Protein AF-0000000077315210 (afdb_homodimer)

Organism: Tagetes erecta (NCBI:txid13708)

Nearest PDB structures (foldseek):
  8a6m-assembly1_A  TM=7.005E-01  e=2.213E-02  Homo sapiens
  5vju-assembly1_A  TM=4.630E-01  e=4.280E-01  synthetic construct
  8d9o-assembly1_A  TM=3.458E-01  e=3.116E-01  synthetic construct
  3o43-assembly1_A  TM=4.178E-01  e=4.877E+00  synthetic construct
  7zw1-assembly1_A  TM=3.775E-01  e=8.726E+00  Homo sapiens

Secondary structure (DSSP, 8-state):
-HHHHHHHHHHHHHHHHHHHHHHHHHHHHHHHHHHHHHHHT--EEEE-TTS-EEEEE-GGG-HHHHHHHHHHHHHHHHHHHHHHHHHHHHHH-SS---HHHHHHHHHHHHHHHHHHHHHHHHHHHHHHHHHH-EEETTEEE---TTT-HHHHHHHHHHHHHHHHHHHHHHHHHHHHHHHHHHHHH-/-HHHHHHHHHHHHHHHHHHHHHHHHHHHHHHHHHHHHHHHT--EEEE-TTS-EEEEE-GGG-HHHHHHHHHHHHHHHHHHHHHHHHHHHHHH-SS---HHHHHHHHHHHHHHHHHHHHHHHHHHHHHHHHHH-EEETTEEE---TTT-HHHHHHHHHHHHHHHHHHHHHHHHHHHHHHHHHHHHH-

Sequence (372 aa):
MESLSRCLTHTWLNRLFDVAHVGLRVLANGFATISVITILTSTEEIFMMNHVPIAKAHYSYSSALRYKLVVDAVVCVFSLLSSILVYKKMKCSHTEPKISFHFCLLIFDMVMMILMISGCAAATGVGFVALKGIEAPGISWLPICHMAEKFCMMGTFSIAFSYAAFACFTLLTLISAWKLKLLATHMESLSRCLTHTWLNRLFDVAHVGLRVLANGFATISVITILTSTEEIFMMNHVPIAKAHYSYSSALRYKLVVDAVVCVFSLLSSILVYKKMKCSHTEPKISFHFCLLIFDMVMMILMISGCAAATGVGFVALKGIEAPGISWLPICHMAEKFCMMGTFSIAFSYAAFACFTLLTLISAWKLKLLATH

Structure (mmCIF, N/CA/C/O backbone):
data_AF-0000000077315210-model_v1
#
loop_
_entity.id
_entity.type
_entity.pdbx_description
1 polymer 'CASP-like protein'
#
loop_
_atom_site.group_PDB
_atom_site.id
_atom_site.type_symbol
_atom_site.label_atom_id
_atom_site.label_alt_id
_atom_site.label_comp_id
_atom_site.label_asym_id
_atom_site.label_entity_id
_atom_site.label_seq_id
_atom_site.pdbx_PDB_ins_code
_atom_site.Cartn_x
_atom_site.Cartn_y
_atom_site.Cartn_z
_atom_site.occupancy
_atom_site.B_iso_or_equiv
_atom_site.auth_seq_id
_atom_site.auth_comp_id
_atom_site.auth_asym_id
_atom_site.auth_atom_id
_atom_site.pdbx_PDB_model_num
ATOM 1 N N . MET A 1 1 ? -9.289 45.562 0.574 1 53.56 1 MET A N 1
ATOM 2 C CA . MET A 1 1 ? -9.625 44.656 -0.502 1 53.56 1 MET A CA 1
ATOM 3 C C . MET A 1 1 ? -8.859 43.344 -0.349 1 53.56 1 MET A C 1
ATOM 5 O O . MET A 1 1 ? -9.414 42.25 -0.58 1 53.56 1 MET A O 1
ATOM 9 N N . GLU A 1 2 ? -7.664 43.281 0.1 1 59.84 2 GLU A N 1
ATOM 10 C CA . GLU A 1 2 ? -6.871 42.094 0.283 1 59.84 2 GLU A CA 1
ATOM 11 C C . GLU A 1 2 ? -7.383 41.25 1.464 1 59.84 2 GLU A C 1
ATOM 13 O O . GLU A 1 2 ? -7.422 40.031 1.401 1 59.84 2 GLU A O 1
ATOM 18 N N . SER A 1 3 ? -7.859 41.844 2.469 1 59.88 3 SER A N 1
ATOM 19 C CA . SER A 1 3 ? -8.383 41.125 3.629 1 59.88 3 SER A CA 1
ATOM 20 C C . SER A 1 3 ? -9.68 40.406 3.297 1 59.88 3 SER A C 1
ATOM 22 O O . SER A 1 3 ? -9.898 39.281 3.73 1 59.88 3 SER A O 1
ATOM 24 N N . LEU A 1 4 ? -10.539 41 2.598 1 58.09 4 LEU A N 1
ATOM 25 C CA . LEU A 1 4 ? -11.805 40.375 2.201 1 58.09 4 LEU A CA 1
ATOM 26 C C . LEU A 1 4 ? -11.562 39.219 1.265 1 58.09 4 LEU A C 1
ATOM 28 O O . LEU A 1 4 ? -12.242 38.188 1.37 1 58.09 4 LEU A O 1
ATOM 32 N N . SER A 1 5 ? -10.547 39.312 0.402 1 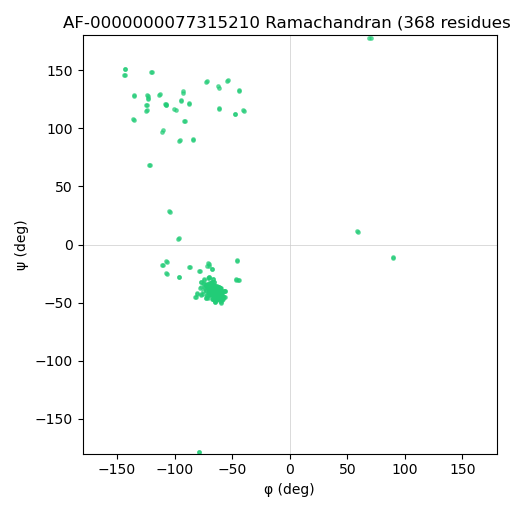53 5 SER A N 1
ATOM 33 C CA . SER A 1 5 ? -10.211 38.25 -0.527 1 53 5 SER A CA 1
ATOM 34 C C . SER A 1 5 ? -9.633 37.031 0.205 1 53 5 SER A C 1
ATOM 36 O O . SER A 1 5 ? -9.938 35.906 -0.134 1 53 5 SER A O 1
ATOM 38 N N . ARG A 1 6 ? -8.844 37.375 1.189 1 59.81 6 ARG A N 1
ATOM 39 C CA . ARG A 1 6 ? -8.266 36.312 2.008 1 59.81 6 ARG A CA 1
ATOM 40 C C . ARG A 1 6 ? -9.344 35.594 2.83 1 59.81 6 ARG A C 1
ATOM 42 O O . ARG A 1 6 ? -9.336 34.375 2.959 1 59.81 6 ARG A O 1
ATOM 49 N N . CYS A 1 7 ? -10.242 36.281 3.297 1 57.78 7 CYS A N 1
ATOM 50 C CA . CYS A 1 7 ? -11.359 35.719 4.043 1 57.78 7 CYS A CA 1
ATOM 51 C C . CYS A 1 7 ? -12.258 34.875 3.129 1 57.78 7 CYS A C 1
ATOM 53 O O . CYS A 1 7 ? -12.68 33.781 3.494 1 57.78 7 CYS A O 1
ATOM 55 N N . LEU A 1 8 ? -12.508 35.406 1.907 1 55.53 8 LEU A N 1
ATOM 56 C CA . LEU A 1 8 ? -13.352 34.688 0.95 1 55.53 8 LEU A CA 1
ATOM 57 C C . LEU A 1 8 ? -12.656 33.438 0.449 1 55.53 8 LEU A C 1
ATOM 59 O O . LEU A 1 8 ? -13.297 32.375 0.292 1 55.53 8 LEU A O 1
ATOM 63 N N . THR A 1 9 ? -11.391 33.531 0.198 1 60.03 9 THR A N 1
ATOM 64 C CA . THR A 1 9 ? -10.625 32.375 -0.278 1 60.03 9 THR A CA 1
ATOM 65 C C . THR A 1 9 ? -10.539 31.297 0.801 1 60.03 9 THR A C 1
ATOM 67 O O . THR A 1 9 ? -10.617 30.109 0.502 1 60.03 9 THR A O 1
ATOM 70 N N . HIS A 1 10 ? -10.578 31.875 1.952 1 66.94 10 HIS A N 1
ATOM 71 C CA . HIS A 1 10 ? -10.531 30.922 3.062 1 66.94 10 HIS A CA 1
ATOM 72 C C . HIS A 1 10 ? -11.859 30.203 3.227 1 66.94 10 HIS A C 1
ATOM 74 O O . HIS A 1 10 ? -11.891 29 3.453 1 66.94 10 HIS A O 1
ATOM 80 N N . THR A 1 11 ? -12.953 31.016 2.969 1 71.88 11 THR A N 1
ATOM 81 C CA . THR A 1 11 ? -14.273 30.406 3.131 1 71.88 11 THR A CA 1
ATOM 82 C C . THR A 1 11 ? -14.555 29.422 2.004 1 71.88 11 THR A C 1
ATOM 84 O O . THR A 1 11 ? -15.062 28.312 2.248 1 71.88 11 THR A O 1
ATOM 87 N N . TRP A 1 12 ? -14.242 29.891 0.73 1 73.88 12 TRP A N 1
ATOM 88 C CA . TRP A 1 12 ? -14.461 29.016 -0.422 1 73.88 12 TRP A CA 1
ATOM 89 C C . TRP A 1 12 ? -13.594 27.766 -0.331 1 73.88 12 TRP A C 1
ATOM 91 O O . TRP A 1 12 ? -14.055 26.672 -0.637 1 73.88 12 TRP A O 1
ATOM 101 N N . LEU A 1 13 ? -12.445 27.906 0.127 1 74.62 13 LEU A N 1
ATOM 102 C CA . LEU A 1 13 ? -11.516 26.797 0.254 1 74.62 13 LEU A CA 1
ATOM 103 C C . LEU A 1 13 ? -11.992 25.812 1.316 1 74.62 13 LEU A C 1
ATOM 105 O O . LEU A 1 13 ? -11.906 24.594 1.126 1 74.62 13 LEU A O 1
ATOM 109 N N . ASN A 1 14 ? -12.586 26.375 2.25 1 75.81 14 ASN A N 1
ATOM 110 C CA . ASN A 1 14 ? -13.094 25.5 3.311 1 75.81 14 ASN A CA 1
ATOM 111 C C . ASN A 1 14 ? -14.312 24.703 2.844 1 75.81 14 ASN A C 1
ATOM 113 O O . ASN A 1 14 ? -14.453 23.531 3.184 1 75.81 14 ASN A O 1
ATOM 117 N N . ARG A 1 15 ? -15.109 25.484 2.074 1 78.38 15 ARG A N 1
ATOM 118 C CA . ARG A 1 15 ? -16.281 24.797 1.538 1 78.38 15 ARG A CA 1
ATOM 119 C C . ARG A 1 15 ? -15.859 23.688 0.564 1 78.38 15 ARG A C 1
ATOM 121 O O . ARG A 1 15 ? -16.438 22.609 0.567 1 78.38 15 ARG A O 1
ATOM 128 N N . LEU A 1 16 ? -14.891 23.938 -0.208 1 80.69 16 LEU A N 1
ATOM 129 C CA . LEU A 1 16 ? -14.383 22.969 -1.168 1 80.69 16 LEU A CA 1
ATOM 130 C C . LEU A 1 16 ? -13.781 21.766 -0.454 1 80.69 16 LEU A C 1
ATOM 132 O O . LEU A 1 16 ? -13.977 20.625 -0.879 1 80.69 16 LEU A O 1
ATOM 136 N N . PHE A 1 17 ? -13.125 22.047 0.604 1 79.31 17 PHE A N 1
ATOM 137 C CA . PHE A 1 17 ? -12.523 20.969 1.384 1 79.31 17 PHE A CA 1
ATOM 138 C C . PHE A 1 17 ? -13.602 20.078 1.996 1 79.31 17 PHE A C 1
ATOM 140 O O . PHE A 1 17 ? -13.484 18.844 1.98 1 79.31 17 PHE A O 1
ATOM 147 N N . ASP A 1 18 ? -14.602 20.703 2.344 1 80.12 18 ASP A N 1
ATOM 148 C CA . ASP A 1 18 ? -15.68 19.953 2.969 1 80.12 18 ASP A CA 1
ATOM 149 C C . ASP A 1 18 ? -16.406 19.078 1.945 1 80.12 18 ASP A C 1
ATOM 151 O O . ASP A 1 18 ? -16.688 17.906 2.201 1 80.12 18 ASP A O 1
ATOM 155 N N . VAL A 1 19 ? -16.625 19.672 0.871 1 83.25 19 VAL A N 1
ATOM 156 C CA . VAL A 1 19 ? -17.328 18.953 -0.189 1 83.25 19 VAL A CA 1
ATOM 157 C C . VAL A 1 19 ? -16.438 17.828 -0.722 1 83.25 19 VAL A C 1
ATOM 159 O O . VAL A 1 19 ? -16.922 16.719 -0.992 1 83.25 19 VAL A O 1
ATOM 162 N N . ALA A 1 20 ? -15.234 18.109 -0.817 1 86.69 20 ALA A N 1
ATOM 163 C CA . ALA A 1 20 ? -14.289 17.109 -1.312 1 86.69 20 ALA A CA 1
ATOM 164 C C . ALA A 1 20 ? -14.164 15.945 -0.337 1 86.69 20 ALA A C 1
ATOM 166 O O . ALA A 1 20 ? -14.117 14.789 -0.752 1 86.69 20 ALA A O 1
ATOM 167 N N . HIS A 1 21 ? -14.172 16.281 0.887 1 86 21 HIS A N 1
ATOM 168 C CA . HIS A 1 21 ? -14.039 15.242 1.897 1 86 21 HIS A CA 1
ATOM 169 C C . HIS A 1 21 ? -15.242 14.305 1.877 1 86 21 HIS A C 1
ATOM 171 O O . HIS A 1 21 ? -15.086 13.078 1.896 1 86 21 HIS A O 1
ATOM 177 N N . VAL A 1 22 ? -16.406 14.852 1.738 1 86.25 22 VAL A N 1
ATOM 178 C CA . VAL A 1 22 ? -17.609 14.047 1.752 1 86.25 22 VAL A CA 1
ATOM 179 C C . VAL A 1 22 ? -17.781 13.336 0.411 1 86.25 22 VAL A C 1
ATOM 181 O O . VAL A 1 22 ? -18.078 12.141 0.368 1 86.25 22 VAL A O 1
ATOM 184 N N . GLY A 1 23 ? -17.547 14.023 -0.579 1 91.69 23 GLY A N 1
ATOM 185 C CA . GLY A 1 23 ? -17.703 13.453 -1.907 1 91.69 23 GLY A CA 1
ATOM 186 C C . GLY A 1 23 ? -16.75 12.297 -2.176 1 91.69 23 GLY A C 1
ATOM 187 O O . GLY A 1 23 ? -17.172 11.266 -2.709 1 91.69 23 GLY A O 1
ATOM 188 N N . LEU A 1 24 ? -15.547 12.453 -1.813 1 94.56 24 LEU A N 1
ATOM 189 C CA . LEU A 1 24 ? -14.547 11.406 -2.039 1 94.56 24 LEU A CA 1
ATOM 190 C C . LEU A 1 24 ? -14.844 10.18 -1.192 1 94.56 24 LEU A C 1
ATOM 192 O O . LEU A 1 24 ? -14.602 9.047 -1.625 1 94.56 24 LEU A O 1
ATOM 196 N N . ARG A 1 25 ? -15.383 10.375 -0.093 1 94 25 ARG A N 1
ATOM 197 C CA . ARG A 1 25 ? -15.711 9.25 0.773 1 94 25 ARG A CA 1
ATOM 198 C C . ARG A 1 25 ? -16.875 8.445 0.208 1 94 25 ARG A C 1
ATOM 200 O O . ARG A 1 25 ? -16.875 7.215 0.259 1 94 25 ARG A O 1
ATOM 207 N N . VAL A 1 26 ? -17.766 9.141 -0.342 1 93.75 26 VAL A N 1
ATOM 208 C CA . VAL A 1 26 ? -18.922 8.477 -0.949 1 93.75 26 VAL A CA 1
ATOM 209 C C . VAL A 1 26 ? -18.484 7.73 -2.209 1 93.75 26 VAL A C 1
ATOM 211 O O . VAL A 1 26 ? -18.906 6.598 -2.443 1 93.75 26 VAL A O 1
ATOM 214 N N . LEU A 1 27 ? -17.672 8.383 -2.885 1 96.19 27 LEU A N 1
ATOM 215 C CA . LEU A 1 27 ? -17.141 7.742 -4.082 1 96.19 27 LEU A CA 1
ATOM 216 C C . LEU A 1 27 ? -16.328 6.5 -3.725 1 96.19 27 LEU A C 1
ATOM 218 O O . LEU A 1 27 ? -16.469 5.457 -4.371 1 96.19 27 LEU A O 1
ATOM 222 N N . ALA A 1 28 ? -15.477 6.668 -2.752 1 96.69 28 ALA A N 1
ATOM 223 C CA . ALA A 1 28 ? -14.68 5.531 -2.301 1 96.69 28 ALA A CA 1
ATOM 224 C C . ALA A 1 28 ? -15.57 4.371 -1.868 1 96.69 28 ALA A C 1
ATOM 226 O O . ALA A 1 28 ? -15.289 3.211 -2.174 1 96.69 28 ALA A O 1
ATOM 227 N N . ASN A 1 29 ? -16.609 4.691 -1.22 1 95.69 29 ASN A N 1
ATOM 228 C CA . ASN A 1 29 ? -17.547 3.66 -0.798 1 95.69 29 ASN A CA 1
ATOM 229 C C . ASN A 1 29 ? -18.188 2.963 -1.994 1 95.69 29 ASN A C 1
ATOM 231 O O . ASN A 1 29 ? -18.328 1.738 -2.006 1 95.69 29 ASN A O 1
ATOM 235 N N . GLY A 1 30 ? -18.594 3.709 -2.902 1 96.88 30 GLY A N 1
ATOM 236 C CA . GLY A 1 30 ? -19.156 3.127 -4.105 1 96.88 30 GLY A CA 1
ATOM 237 C C . GLY A 1 30 ? -18.203 2.189 -4.824 1 96.88 30 GLY A C 1
ATOM 238 O O . GLY A 1 30 ? -18.578 1.074 -5.191 1 96.88 30 GLY A O 1
ATOM 239 N N . PHE A 1 31 ? -17.016 2.631 -4.992 1 97.88 31 PHE A N 1
ATOM 240 C CA . PHE A 1 31 ? -16.016 1.815 -5.664 1 97.88 31 PHE A CA 1
ATOM 241 C C . PHE A 1 31 ? -15.758 0.526 -4.891 1 97.88 31 PHE A C 1
ATOM 243 O O . PHE A 1 31 ? -15.672 -0.551 -5.484 1 97.88 31 PHE A O 1
ATOM 250 N N . ALA A 1 32 ? -15.633 0.658 -3.604 1 97.12 32 ALA A N 1
ATOM 251 C CA . ALA A 1 32 ? -15.359 -0.513 -2.773 1 97.12 32 ALA A CA 1
ATOM 252 C C . ALA A 1 32 ? -16.516 -1.5 -2.82 1 97.12 32 ALA A C 1
ATOM 254 O O . ALA A 1 32 ? -16.312 -2.713 -2.885 1 97.12 32 ALA A O 1
ATOM 255 N N . THR A 1 33 ? -17.703 -1.008 -2.814 1 96.88 33 THR A N 1
ATOM 256 C CA . THR A 1 33 ? -18.891 -1.859 -2.857 1 96.88 33 THR A CA 1
ATOM 257 C C . THR A 1 33 ? -18.969 -2.605 -4.188 1 96.88 33 THR A C 1
ATOM 259 O O . THR A 1 33 ? -19.219 -3.814 -4.211 1 96.88 33 THR A O 1
ATOM 262 N N . ILE A 1 34 ? -18.75 -1.896 -5.227 1 97.44 34 ILE A N 1
ATOM 263 C CA . ILE A 1 34 ? -18.766 -2.527 -6.543 1 97.44 34 ILE A CA 1
ATOM 264 C C . ILE A 1 34 ? -17.672 -3.598 -6.617 1 97.44 34 ILE A C 1
ATOM 266 O O . ILE A 1 34 ? -17.891 -4.672 -7.18 1 97.44 34 ILE A O 1
ATOM 270 N N . SER A 1 35 ? -16.516 -3.275 -6.066 1 97.31 35 SER A N 1
ATOM 271 C CA . SER A 1 35 ? -15.406 -4.227 -6.055 1 97.31 35 SER A CA 1
ATOM 272 C C . SER A 1 35 ? -15.789 -5.508 -5.32 1 97.31 35 SER A C 1
ATOM 274 O O . SER A 1 35 ? -15.508 -6.609 -5.801 1 97.31 35 SER A O 1
ATOM 276 N N . VAL A 1 36 ? -16.453 -5.379 -4.223 1 96.06 36 VAL A N 1
ATOM 277 C CA . VAL A 1 36 ? -16.859 -6.535 -3.434 1 96.06 36 VAL A CA 1
ATOM 278 C C . VAL A 1 36 ? -17.906 -7.344 -4.199 1 96.06 36 VAL A C 1
ATOM 280 O O . VAL A 1 36 ? -17.812 -8.57 -4.293 1 96.06 36 VAL A O 1
ATOM 283 N N . ILE A 1 37 ? -18.844 -6.711 -4.781 1 95.5 37 ILE A N 1
ATOM 284 C CA . ILE A 1 37 ? -19.938 -7.379 -5.496 1 95.5 37 ILE A CA 1
ATOM 285 C C . ILE A 1 37 ? -19.375 -8.133 -6.699 1 95.5 37 ILE A C 1
ATOM 287 O O . ILE A 1 37 ? -19.766 -9.266 -6.973 1 95.5 37 ILE A O 1
ATOM 291 N N . THR A 1 38 ? -18.422 -7.555 -7.371 1 94.19 38 THR A N 1
ATOM 292 C CA . THR A 1 38 ? -17.875 -8.148 -8.578 1 94.19 38 THR A CA 1
ATOM 293 C C . THR A 1 38 ? -17.141 -9.453 -8.25 1 94.19 38 THR A C 1
ATOM 295 O O . THR A 1 38 ? -17.281 -10.445 -8.977 1 94.19 38 THR A O 1
ATOM 298 N N . ILE A 1 39 ? -16.453 -9.547 -7.184 1 91.62 39 ILE A N 1
ATOM 299 C CA . ILE A 1 39 ? -15.703 -10.75 -6.828 1 91.62 39 ILE A CA 1
ATOM 300 C C . ILE A 1 39 ? -16.672 -11.805 -6.277 1 91.62 39 ILE A C 1
ATOM 302 O O . ILE A 1 39 ? -16.516 -13 -6.551 1 91.62 39 ILE A O 1
ATOM 306 N N . LEU A 1 40 ? -17.641 -11.328 -5.539 1 90.56 40 LEU A N 1
ATOM 307 C CA . LEU A 1 40 ? -18.562 -12.258 -4.898 1 90.56 40 LEU A CA 1
ATOM 308 C C . LEU A 1 40 ? -19.469 -12.93 -5.93 1 90.56 40 LEU A C 1
ATOM 310 O O . LEU A 1 40 ? -19.906 -14.062 -5.73 1 90.56 40 LEU A O 1
ATOM 314 N N . THR A 1 41 ? -19.703 -12.273 -6.961 1 89.81 41 THR A N 1
ATOM 315 C CA . THR A 1 41 ? -20.594 -12.812 -7.984 1 89.81 41 THR A CA 1
ATOM 316 C C . THR A 1 41 ? -19.797 -13.484 -9.102 1 89.81 41 THR A C 1
ATOM 318 O O . THR A 1 41 ? -20.375 -13.984 -10.07 1 89.81 41 THR A O 1
ATOM 321 N N . SER A 1 42 ? -18.516 -13.57 -8.953 1 87.25 42 SER A N 1
ATOM 322 C CA . SER A 1 42 ? -17.688 -14.117 -10.023 1 87.25 42 SER A CA 1
ATOM 323 C C . SER A 1 42 ? -17.406 -15.602 -9.805 1 87.25 42 SER A C 1
ATOM 325 O O . SER A 1 42 ? -16.766 -15.977 -8.828 1 87.25 42 SER A O 1
ATOM 327 N N . THR A 1 43 ? -18.172 -16.453 -10.273 1 85.31 43 THR A N 1
ATOM 328 C CA . THR A 1 43 ? -17.906 -17.875 -10.297 1 85.31 43 THR A CA 1
ATOM 329 C C . THR A 1 43 ? -18 -18.422 -11.719 1 85.31 43 THR A C 1
ATOM 331 O O . THR A 1 43 ? -18.844 -17.984 -12.5 1 85.31 43 THR A O 1
ATOM 334 N N . GLU A 1 44 ? -16.922 -19.109 -12 1 86 44 GLU A N 1
ATOM 335 C CA . GLU A 1 44 ? -16.922 -19.688 -13.336 1 86 44 GLU A CA 1
ATOM 336 C C . GLU A 1 44 ? -16.453 -21.141 -13.312 1 86 44 GLU A C 1
ATOM 338 O O . GLU A 1 44 ? -15.406 -21.438 -12.742 1 86 44 GLU A O 1
ATOM 343 N N . GLU A 1 45 ? -17.281 -22 -13.938 1 81.31 45 GLU A N 1
ATOM 344 C CA . GLU A 1 45 ? -16.891 -23.391 -14.133 1 81.31 45 GLU A CA 1
ATOM 345 C C . GLU A 1 45 ? -16.203 -23.594 -15.484 1 81.31 45 GLU A C 1
ATOM 347 O O . GLU A 1 45 ? -16.641 -23.016 -16.484 1 81.31 45 GLU A O 1
ATOM 352 N N . ILE A 1 46 ? -15.086 -24.234 -15.477 1 77.5 46 ILE A N 1
ATOM 353 C CA . ILE A 1 46 ? -14.312 -24.469 -16.688 1 77.5 46 ILE A CA 1
ATOM 354 C C . ILE A 1 46 ? -14.672 -25.844 -17.281 1 77.5 46 ILE A C 1
ATOM 356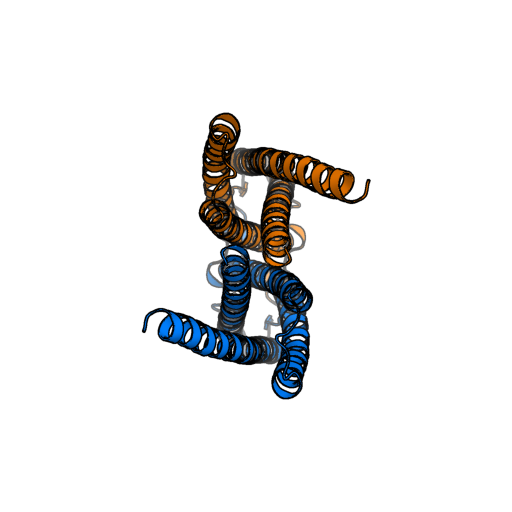 O O . ILE A 1 46 ? -14.617 -26.859 -16.578 1 77.5 46 ILE A O 1
ATOM 360 N N . PHE A 1 47 ? -15.102 -25.797 -18.531 1 73.69 47 PHE A N 1
ATOM 361 C CA . PHE A 1 47 ? -15.555 -27.016 -19.188 1 73.69 47 PHE A CA 1
ATOM 362 C C . PHE A 1 47 ? -14.539 -27.469 -20.234 1 73.69 47 PHE A C 1
ATOM 364 O O . PHE A 1 47 ? -13.898 -26.656 -20.891 1 73.69 47 PHE A O 1
ATOM 371 N N . MET A 1 48 ? -14.047 -28.609 -20.062 1 64.75 48 MET A N 1
ATOM 372 C CA . MET A 1 48 ? -13.281 -29.156 -21.188 1 64.75 48 MET A CA 1
ATOM 373 C C . MET A 1 48 ? -14.203 -29.703 -22.266 1 64.75 48 MET A C 1
ATOM 375 O O . MET A 1 48 ? -15.43 -29.594 -22.156 1 64.75 48 MET A O 1
ATOM 379 N N . MET A 1 49 ? -13.586 -30.281 -23.359 1 61.44 49 MET A N 1
ATOM 380 C CA . MET A 1 49 ? -14.195 -30.719 -24.609 1 61.44 49 MET A CA 1
ATOM 381 C C . MET A 1 49 ? -15.484 -31.484 -24.359 1 61.44 49 MET A C 1
ATOM 383 O O . MET A 1 49 ? -16.453 -31.344 -25.109 1 61.44 49 MET A O 1
ATOM 387 N N . ASN A 1 50 ? -15.586 -32.156 -23.281 1 57.56 50 ASN A N 1
ATOM 388 C CA . ASN A 1 50 ? -16.797 -32.969 -23.188 1 57.56 50 ASN A CA 1
ATOM 389 C C . ASN A 1 50 ? -17.812 -32.375 -22.25 1 57.56 50 ASN A C 1
ATOM 391 O O . ASN A 1 50 ? -18.656 -33.062 -21.688 1 57.56 50 ASN A O 1
ATOM 395 N N . HIS A 1 51 ? -17.859 -31.109 -22.078 1 63.72 51 HIS A N 1
ATOM 396 C CA . HIS A 1 51 ? -18.859 -30.375 -21.297 1 63.72 51 HIS A CA 1
ATOM 397 C C . HIS A 1 51 ? -18.875 -30.844 -19.844 1 63.72 51 HIS A C 1
ATOM 399 O O . HIS A 1 51 ? -19.922 -30.812 -19.203 1 63.72 51 HIS A O 1
ATOM 405 N N . VAL A 1 52 ? -17.922 -31.625 -19.375 1 66.38 52 VAL A N 1
ATOM 406 C CA . VAL A 1 52 ? -17.781 -31.984 -17.969 1 66.38 52 VAL A CA 1
ATOM 407 C C . VAL A 1 52 ? -16.938 -30.922 -17.25 1 66.38 52 VAL A C 1
ATOM 409 O O . VAL A 1 52 ? -15.875 -30.531 -17.734 1 66.38 52 VAL A O 1
ATOM 412 N N . PRO A 1 53 ? -17.609 -30.391 -16.266 1 68.56 53 PRO A N 1
ATOM 413 C CA . PRO A 1 53 ? -16.844 -29.391 -15.516 1 68.56 53 PRO A CA 1
ATOM 414 C C . PRO A 1 53 ? -15.602 -29.969 -14.852 1 68.56 53 PRO A C 1
ATOM 416 O O . PRO A 1 53 ? -15.703 -30.953 -14.102 1 68.56 53 PRO A O 1
ATOM 419 N N . ILE A 1 54 ? -14.422 -29.484 -15.242 1 68.56 54 ILE A N 1
ATOM 420 C CA . ILE A 1 54 ? -13.18 -30.078 -14.766 1 68.56 54 ILE A CA 1
ATOM 421 C C . ILE A 1 54 ? -12.516 -29.125 -13.758 1 68.56 54 ILE A C 1
ATOM 423 O O . ILE A 1 54 ? -11.766 -29.578 -12.883 1 68.56 54 ILE A O 1
ATOM 427 N N . ALA A 1 55 ? -12.93 -27.875 -13.992 1 76.81 55 ALA A N 1
ATOM 428 C CA . ALA A 1 55 ? -12.258 -26.922 -13.102 1 76.81 55 ALA A CA 1
ATOM 429 C C . ALA A 1 55 ? -13.203 -25.797 -12.68 1 76.81 55 ALA A C 1
ATOM 431 O O . ALA A 1 55 ? -14.234 -25.578 -13.32 1 76.81 55 ALA A O 1
ATOM 432 N N . LYS A 1 56 ? -13.055 -25.328 -11.523 1 80.19 56 LYS A N 1
ATOM 433 C CA . LYS A 1 56 ? -13.867 -24.25 -10.992 1 80.19 56 LYS A CA 1
ATOM 434 C C . LYS A 1 56 ? -12.992 -23.078 -10.539 1 80.19 56 LYS A C 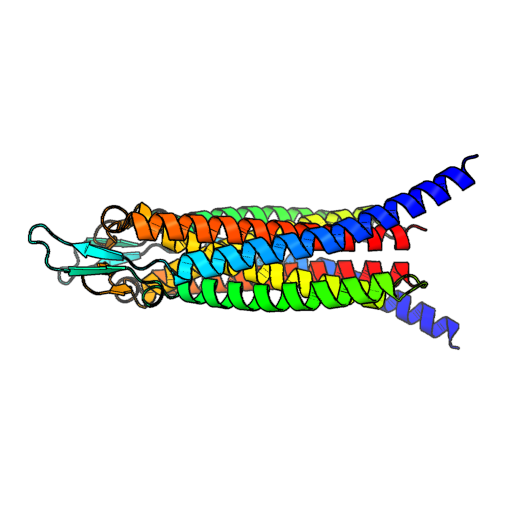1
ATOM 436 O O . LYS A 1 56 ? -12.016 -23.281 -9.812 1 80.19 56 LYS A O 1
ATOM 441 N N . ALA A 1 57 ? -13.375 -22 -11.125 1 82.25 57 ALA A N 1
ATOM 442 C CA . ALA A 1 57 ? -12.688 -20.781 -10.711 1 82.25 57 ALA A CA 1
ATOM 443 C C . ALA A 1 57 ? -13.516 -20 -9.68 1 82.25 57 ALA A C 1
ATOM 445 O O . ALA A 1 57 ? -14.641 -19.594 -9.969 1 82.25 57 ALA A O 1
ATOM 446 N N . HIS A 1 58 ? -12.93 -19.922 -8.531 1 87.12 58 HIS A N 1
ATOM 447 C CA . HIS A 1 58 ? -13.555 -19.25 -7.395 1 87.12 58 HIS A CA 1
ATOM 448 C C . HIS A 1 58 ? -12.523 -18.5 -6.555 1 87.12 58 HIS A C 1
ATOM 450 O O . HIS A 1 58 ? -11.367 -18.922 -6.469 1 87.12 58 HIS A O 1
ATOM 456 N N . TYR A 1 59 ? -12.992 -17.422 -5.922 1 86.88 59 TYR A N 1
ATOM 457 C CA . TYR A 1 59 ? -12.07 -16.594 -5.168 1 86.88 59 TYR A CA 1
ATOM 458 C C . TYR A 1 59 ? -11.531 -17.328 -3.949 1 86.88 59 TYR A C 1
ATOM 460 O O . TYR A 1 59 ? -10.461 -17 -3.441 1 86.88 59 TYR A O 1
ATOM 468 N N . SER A 1 60 ? -12.172 -18.344 -3.463 1 86.06 60 SER A N 1
ATOM 469 C CA . SER A 1 60 ? -11.781 -19.062 -2.248 1 86.06 60 SER A CA 1
ATOM 470 C C . SER A 1 60 ? -10.508 -19.859 -2.467 1 86.06 60 SER A C 1
ATOM 472 O O . SER A 1 60 ? -9.844 -20.25 -1.505 1 86.06 60 SER A O 1
ATOM 474 N N . TYR A 1 61 ? -10.133 -20.078 -3.668 1 84.56 61 TYR A N 1
ATOM 475 C CA . TYR A 1 61 ? -8.969 -20.906 -3.955 1 84.56 61 TYR A CA 1
ATOM 476 C C . TYR A 1 61 ? -7.691 -20.078 -3.941 1 84.56 61 TYR A C 1
ATOM 478 O O . TYR A 1 61 ? -6.59 -20.609 -3.836 1 84.56 61 TYR A O 1
ATOM 486 N N . SER A 1 62 ? -7.875 -18.828 -4.07 1 87.06 62 SER A N 1
ATOM 487 C CA . SER A 1 62 ? -6.715 -17.938 -4.039 1 87.06 62 SER A CA 1
ATOM 488 C C . SER A 1 62 ? -6.664 -17.156 -2.736 1 87.06 62 SER A C 1
ATOM 490 O O . SER A 1 62 ? -7.582 -16.375 -2.432 1 87.06 62 SER A O 1
ATOM 492 N N . SER A 1 63 ? -5.625 -17.281 -1.97 1 89.62 63 SER A N 1
ATOM 493 C CA . SER A 1 63 ? -5.449 -16.562 -0.715 1 89.62 63 SER A CA 1
ATOM 494 C C . SER A 1 63 ? -5.367 -15.055 -0.953 1 89.62 63 SER A C 1
ATOM 496 O O . SER A 1 63 ? -5.848 -14.266 -0.136 1 89.62 63 SER A O 1
ATOM 498 N N . ALA A 1 64 ? -4.746 -14.641 -2.041 1 93.62 64 ALA A N 1
ATOM 499 C CA . ALA A 1 64 ? -4.617 -13.219 -2.355 1 93.62 64 ALA A CA 1
ATOM 500 C C . ALA A 1 64 ? -5.984 -12.594 -2.609 1 93.62 64 ALA A C 1
ATOM 502 O O . ALA A 1 64 ? -6.266 -11.492 -2.135 1 93.62 64 ALA A O 1
ATOM 503 N N . LEU A 1 65 ? -6.867 -13.312 -3.293 1 93.56 65 LEU A N 1
ATOM 504 C CA . LEU A 1 65 ? -8.195 -12.789 -3.588 1 93.56 65 LEU A CA 1
ATOM 505 C C . LEU A 1 65 ? -9.062 -12.773 -2.334 1 93.56 65 LEU A C 1
ATOM 507 O O . LEU A 1 65 ? -9.867 -11.852 -2.141 1 93.56 65 LEU A O 1
ATOM 511 N N . ARG A 1 66 ? -8.875 -13.719 -1.502 1 94.5 66 ARG A N 1
ATOM 512 C CA . ARG A 1 66 ? -9.586 -13.719 -0.228 1 94.5 66 ARG A CA 1
ATOM 513 C C . ARG A 1 66 ? -9.18 -12.523 0.628 1 94.5 66 ARG A C 1
ATOM 515 O O . ARG A 1 66 ? -10.023 -11.867 1.236 1 94.5 66 ARG A O 1
ATOM 522 N N . TYR A 1 67 ? -7.926 -12.359 0.64 1 96.06 67 TYR A N 1
ATOM 523 C CA . TYR A 1 67 ? -7.418 -11.211 1.385 1 96.06 67 TYR A CA 1
ATOM 524 C C . TYR A 1 67 ? -7.977 -9.906 0.831 1 96.06 67 TYR A C 1
ATOM 526 O O . TYR A 1 67 ? -8.469 -9.07 1.586 1 96.06 67 TYR A O 1
ATOM 534 N N . LYS A 1 68 ? -7.879 -9.742 -0.421 1 97.06 68 LYS A N 1
ATOM 535 C CA . LYS A 1 68 ? -8.406 -8.531 -1.049 1 97.06 68 LYS A CA 1
ATOM 536 C C . LYS A 1 68 ? -9.891 -8.344 -0.727 1 97.06 68 LYS A C 1
ATOM 538 O O . LYS A 1 68 ? -10.336 -7.227 -0.454 1 97.06 68 LYS A O 1
ATOM 543 N N . LEU A 1 69 ? -10.633 -9.414 -0.737 1 96.38 69 LEU A N 1
ATOM 544 C CA . LEU A 1 69 ? -12.062 -9.344 -0.461 1 96.38 69 LEU A CA 1
ATOM 545 C C . LEU A 1 69 ? -12.32 -8.883 0.971 1 96.38 69 LEU A C 1
ATOM 547 O O . LEU A 1 69 ? -13.188 -8.039 1.212 1 96.38 69 LEU A O 1
ATOM 551 N N . VAL A 1 70 ? -11.602 -9.414 1.909 1 96.44 70 VAL A N 1
ATOM 552 C CA . VAL A 1 70 ? -11.734 -9.016 3.307 1 96.44 70 VAL A CA 1
ATOM 553 C C . VAL A 1 70 ? -11.398 -7.539 3.463 1 96.44 70 VAL A C 1
ATOM 555 O O . VAL A 1 70 ? -12.125 -6.797 4.133 1 96.44 70 VAL A O 1
ATOM 558 N N . VAL A 1 71 ? -10.344 -7.152 2.805 1 96.88 71 VAL A N 1
ATOM 559 C CA . VAL A 1 71 ? -9.922 -5.754 2.879 1 96.88 71 VAL A CA 1
ATOM 560 C C . VAL A 1 71 ? -11.008 -4.855 2.289 1 96.88 71 VAL A C 1
ATOM 562 O O . VAL A 1 71 ? -11.383 -3.848 2.893 1 96.88 71 VAL A O 1
ATOM 565 N N . ASP A 1 72 ? -11.5 -5.242 1.147 1 97.56 72 ASP A N 1
ATOM 566 C CA . ASP A 1 72 ? -12.547 -4.453 0.506 1 97.56 72 ASP A CA 1
ATOM 567 C C . ASP A 1 72 ? -13.781 -4.332 1.406 1 97.56 72 ASP A C 1
ATOM 569 O O . ASP A 1 72 ? -14.383 -3.264 1.503 1 97.56 72 ASP A O 1
ATOM 573 N N . ALA A 1 73 ? -14.078 -5.387 2.02 1 96.56 73 ALA A N 1
ATOM 574 C CA . ALA A 1 73 ? -15.242 -5.375 2.9 1 96.56 73 ALA A CA 1
ATOM 575 C C . ALA A 1 73 ? -15.023 -4.449 4.094 1 96.56 73 ALA A C 1
ATOM 577 O O . ALA A 1 73 ? -15.922 -3.693 4.477 1 96.56 73 ALA A O 1
ATOM 578 N N . VAL A 1 74 ? -13.891 -4.484 4.672 1 96.69 74 VAL A N 1
ATOM 579 C CA . VAL A 1 74 ? -13.547 -3.629 5.801 1 96.69 74 VAL A CA 1
ATOM 580 C C . VAL A 1 74 ? -13.617 -2.164 5.379 1 96.69 74 VAL A C 1
ATOM 582 O O . VAL A 1 74 ? -14.195 -1.335 6.086 1 96.69 74 VAL A O 1
ATOM 585 N N . VAL A 1 75 ? -13.062 -1.911 4.242 1 96.19 75 VAL A N 1
ATOM 586 C CA . VAL A 1 75 ? -13.023 -0.542 3.738 1 96.19 75 VAL A CA 1
ATOM 587 C C . VAL A 1 75 ? -14.445 -0.069 3.436 1 96.19 75 VAL A C 1
ATOM 589 O O . VAL A 1 75 ? -14.781 1.095 3.666 1 96.19 75 VAL A O 1
ATOM 592 N N . CYS A 1 76 ? -15.242 -0.962 2.961 1 95.12 76 CYS A N 1
ATOM 593 C CA . CYS A 1 76 ? -16.641 -0.626 2.688 1 95.12 76 CYS A CA 1
ATOM 594 C C . CYS A 1 76 ? -17.359 -0.191 3.963 1 95.12 76 CYS A C 1
ATOM 596 O O . CYS A 1 76 ? -18 0.86 3.99 1 95.12 76 CYS A O 1
ATOM 598 N N . VAL A 1 77 ? -17.188 -0.923 4.969 1 94.62 77 VAL A N 1
ATOM 599 C CA . VAL A 1 77 ? -17.859 -0.625 6.234 1 94.62 77 VAL A CA 1
ATOM 600 C C . VAL A 1 77 ? -17.297 0.673 6.812 1 94.62 77 VAL A C 1
ATOM 602 O O . VAL A 1 77 ? -18.062 1.549 7.234 1 94.62 77 VAL A O 1
ATOM 605 N N . PHE A 1 78 ? -16.078 0.836 6.73 1 95.44 78 PHE A N 1
ATOM 606 C CA . PHE A 1 78 ? -15.438 2.029 7.266 1 95.44 78 PHE A CA 1
ATOM 607 C C . PHE A 1 78 ? -15.883 3.273 6.512 1 95.44 78 PHE A C 1
ATOM 609 O O . PHE A 1 78 ? -16.219 4.289 7.121 1 95.44 78 PHE A O 1
ATOM 616 N N . SER A 1 79 ? -15.805 3.156 5.25 1 93.81 79 SER A N 1
ATOM 617 C CA . SER A 1 79 ? -16.156 4.312 4.43 1 93.81 79 SER A CA 1
ATOM 618 C C . SER A 1 79 ? -17.609 4.715 4.629 1 93.81 79 SER A C 1
ATOM 620 O O . SER A 1 79 ? -17.938 5.906 4.637 1 93.81 79 SER A O 1
ATOM 622 N N . LEU A 1 80 ? -18.469 3.775 4.793 1 93.31 80 LEU A N 1
ATOM 623 C CA . LEU A 1 80 ? -19.875 4.066 5.039 1 93.31 80 LEU A CA 1
ATOM 624 C C . LEU A 1 80 ? -20.047 4.777 6.375 1 93.31 80 LEU A C 1
ATOM 626 O O . LEU A 1 80 ? -20.688 5.828 6.445 1 93.31 80 LEU A O 1
ATOM 630 N N . LEU A 1 81 ? -19.469 4.27 7.387 1 92.56 81 LEU A N 1
ATOM 631 C CA . LEU A 1 81 ? -19.578 4.84 8.719 1 92.56 81 LEU A CA 1
ATOM 632 C C . LEU A 1 81 ? -18.953 6.223 8.781 1 92.56 81 LEU A C 1
ATOM 634 O O . LEU A 1 81 ? -19.516 7.148 9.375 1 92.56 81 LEU A O 1
ATOM 638 N N . SER A 1 82 ? -17.828 6.332 8.219 1 91.62 82 SER A N 1
ATOM 639 C CA . SER A 1 82 ? -17.141 7.617 8.234 1 91.62 82 SER A CA 1
ATOM 640 C C . SER A 1 82 ? -17.906 8.664 7.441 1 91.62 82 SER A C 1
ATOM 642 O O . SER A 1 82 ? -17.906 9.844 7.801 1 91.62 82 SER A O 1
ATOM 644 N N . SER A 1 83 ? -18.5 8.242 6.344 1 90.12 83 SER A N 1
ATOM 645 C CA . SER A 1 83 ? -19.297 9.18 5.555 1 90.12 83 SER A CA 1
ATOM 646 C C . SER A 1 83 ? -20.469 9.719 6.359 1 90.12 83 SER A C 1
ATOM 648 O O . SER A 1 83 ? -20.766 10.914 6.305 1 90.12 83 SER A O 1
ATOM 650 N N . ILE A 1 84 ? -21.141 8.953 7.117 1 90.31 84 ILE A N 1
ATOM 651 C CA . ILE A 1 84 ? -22.297 9.359 7.926 1 90.31 84 ILE A CA 1
ATOM 652 C C . ILE A 1 84 ? -21.828 10.297 9.039 1 90.31 84 ILE A C 1
ATOM 654 O O . ILE A 1 84 ? -22.453 11.336 9.281 1 90.31 84 ILE A O 1
ATOM 658 N N . LEU A 1 85 ? -20.766 9.984 9.648 1 86.5 85 LEU A N 1
ATOM 659 C CA . LEU A 1 85 ? -20.25 10.781 10.758 1 86.5 85 LEU A CA 1
ATOM 660 C C . LEU A 1 85 ? -19.828 12.164 10.289 1 86.5 85 LEU A C 1
ATOM 662 O O . LEU A 1 85 ? -20.172 13.172 10.914 1 86.5 85 LEU A O 1
ATOM 666 N N . VAL A 1 86 ? -19.109 12.188 9.234 1 85.19 86 VAL A N 1
ATOM 667 C CA . VAL A 1 86 ? -18.609 13.461 8.719 1 85.19 86 VAL A CA 1
ATOM 668 C C . VAL A 1 86 ? -19.781 14.305 8.227 1 85.19 86 VAL A C 1
ATOM 670 O O . VAL A 1 86 ? -19.812 15.523 8.43 1 85.19 86 VAL A O 1
ATOM 673 N N . TYR A 1 87 ? -20.75 13.656 7.637 1 85.19 87 TYR A N 1
ATOM 674 C CA . TYR A 1 87 ? -21.938 14.359 7.16 1 85.19 87 TYR A CA 1
ATOM 675 C C . TYR A 1 87 ? -22.703 14.977 8.32 1 85.19 87 TYR A C 1
ATOM 677 O O . TYR A 1 87 ? -23.109 16.141 8.258 1 85.19 87 TYR A O 1
ATOM 685 N N . LYS A 1 88 ? -22.938 14.328 9.391 1 85 88 LYS A N 1
ATOM 686 C CA . LYS A 1 88 ? -23.656 14.82 10.555 1 85 88 LYS A CA 1
ATOM 687 C C . LYS A 1 88 ? -22.922 15.969 11.227 1 85 88 LYS A C 1
ATOM 689 O O . LYS A 1 88 ? -23.531 16.938 11.672 1 85 88 LYS A O 1
ATOM 694 N N . LYS A 1 89 ? -21.641 15.773 11.266 1 81.88 89 LYS A N 1
ATOM 695 C CA . LYS A 1 89 ? -20.828 16.812 11.891 1 81.88 89 LYS A CA 1
ATOM 696 C C . LYS A 1 89 ? -20.859 18.109 11.078 1 81.88 89 LYS A C 1
ATOM 698 O O . LYS A 1 89 ? -20.875 19.203 11.633 1 81.88 89 LYS A O 1
ATOM 703 N N . MET A 1 90 ? -20.859 17.969 9.844 1 76.88 90 MET A N 1
ATOM 704 C CA . MET A 1 90 ? -20.922 19.141 8.969 1 76.88 90 MET A CA 1
ATOM 705 C C . MET A 1 90 ? -22.266 19.844 9.086 1 76.88 90 MET A C 1
ATOM 707 O O . MET A 1 90 ? -22.328 21.078 9.016 1 76.88 90 MET A O 1
ATOM 711 N N . LYS A 1 91 ? -23.312 19.172 9.227 1 78.88 91 LYS A N 1
ATOM 712 C CA . LYS A 1 91 ? -24.641 19.75 9.328 1 78.88 91 LYS A CA 1
ATOM 713 C C . LYS A 1 91 ? -24.875 20.375 10.695 1 78.88 91 LYS A C 1
ATOM 715 O O . LYS A 1 91 ? -25.547 21.406 10.812 1 78.88 91 LYS A O 1
ATOM 720 N N . CYS A 1 92 ? -24.391 19.672 11.656 1 71.56 92 CYS A N 1
ATOM 721 C CA . CYS A 1 92 ? -24.688 20.141 13.008 1 71.56 92 CYS A CA 1
ATOM 722 C C . CYS A 1 92 ? -23.766 21.266 13.414 1 71.56 92 CYS A C 1
ATOM 724 O O . CYS A 1 92 ? -24.109 22.094 14.266 1 71.56 92 CYS A O 1
ATOM 726 N N . SER A 1 93 ? -22.469 21.094 13.07 1 61.12 93 SER A N 1
ATOM 727 C CA . SER A 1 93 ? -21.5 21.922 13.781 1 61.12 93 SER A CA 1
ATOM 728 C C . SER A 1 93 ? -21.359 23.297 13.148 1 61.12 93 SER A C 1
ATOM 730 O O . SER A 1 93 ? -21.062 23.406 11.953 1 61.12 93 SER A O 1
ATOM 732 N N . HIS A 1 94 ? -22.109 24.203 13.57 1 58.31 94 HIS A N 1
ATOM 733 C CA . HIS A 1 94 ? -21.797 25.609 13.344 1 58.31 94 HIS A CA 1
ATOM 734 C C . HIS A 1 94 ? -20.328 25.906 13.656 1 58.31 94 HIS A C 1
ATOM 736 O O . HIS A 1 94 ? -19.844 27.016 13.391 1 58.31 94 HIS A O 1
ATOM 742 N N . THR A 1 95 ? -19.562 25 14.336 1 57.88 95 THR A N 1
ATOM 743 C CA . THR A 1 95 ? -18.188 25.297 14.734 1 57.88 95 THR A CA 1
ATOM 744 C C . THR A 1 95 ? -17.203 24.406 13.992 1 57.88 95 THR A C 1
ATOM 746 O O . THR A 1 95 ? -17.531 23.266 13.641 1 57.88 95 THR A O 1
ATOM 749 N N . GLU A 1 96 ? -16.219 24.938 13.391 1 59.38 96 GLU A N 1
ATOM 750 C CA . GLU A 1 96 ? -15.133 24.25 12.68 1 59.38 96 GLU A CA 1
ATOM 751 C C . GLU A 1 96 ? -14.688 23 13.43 1 59.38 96 GLU A C 1
ATOM 753 O O . GLU A 1 96 ? -14.523 23.016 14.648 1 59.38 96 GLU A O 1
ATOM 758 N N . PRO A 1 97 ? -14.898 21.875 12.82 1 61.94 97 PRO A N 1
ATOM 759 C CA . PRO A 1 97 ? -14.406 20.672 13.492 1 61.94 97 PRO A CA 1
ATOM 760 C C . PRO A 1 97 ? -13 20.844 14.047 1 61.94 97 PRO A C 1
ATOM 762 O O . PRO A 1 97 ? -12.172 21.531 13.445 1 61.94 97 PRO A O 1
ATOM 765 N N . LYS A 1 98 ? -12.789 20.453 15.266 1 71.81 98 LYS A N 1
ATOM 766 C CA . LYS A 1 98 ? -11.516 20.547 15.984 1 71.81 98 LYS A CA 1
ATOM 767 C C . LYS A 1 98 ? -10.391 19.875 15.188 1 71.81 98 LYS A C 1
ATOM 769 O O . LYS A 1 98 ? -10.633 18.953 14.414 1 71.81 98 LYS A O 1
ATOM 774 N N . ILE A 1 99 ? -9.375 20.406 15.211 1 78.25 99 ILE A N 1
ATOM 775 C CA . ILE A 1 99 ? -8.133 19.938 14.594 1 78.25 99 ILE A CA 1
ATOM 776 C C . ILE A 1 99 ? -7.914 18.469 14.93 1 78.25 99 ILE A C 1
ATOM 778 O O . ILE A 1 99 ? -7.457 17.688 14.078 1 78.25 99 ILE A O 1
ATOM 782 N N . SER A 1 100 ? -8.414 18.078 16.078 1 79.69 100 SER A N 1
ATOM 783 C CA . SER A 1 100 ? -8.219 16.703 16.531 1 79.69 100 SER A CA 1
ATOM 784 C C . SER A 1 100 ? -9.078 15.734 15.711 1 79.69 100 SER A C 1
ATOM 786 O O . SER A 1 100 ? -8.656 14.609 15.438 1 79.69 100 SER A O 1
ATOM 788 N N . PHE A 1 101 ? -10.203 16.219 15.375 1 79 101 PHE A N 1
ATOM 789 C CA . PHE A 1 101 ? -11.102 15.375 14.586 1 79 101 PHE A CA 1
ATOM 790 C C . PHE A 1 101 ? -10.539 15.148 13.188 1 79 101 PHE A C 1
ATOM 792 O O . PHE A 1 101 ? -10.531 14.023 12.68 1 79 101 PHE A O 1
ATOM 799 N N . HIS A 1 102 ? -9.898 16.109 12.664 1 79.62 102 HIS A N 1
ATOM 800 C CA . HIS A 1 102 ? -9.312 16 11.328 1 79.62 102 HIS A CA 1
ATOM 801 C C . HIS A 1 102 ? -8.07 15.125 11.336 1 79.62 102 HIS A C 1
ATOM 803 O O . HIS A 1 102 ? -7.812 14.398 10.375 1 79.62 102 HIS A O 1
ATOM 809 N N . PHE A 1 103 ? -7.441 15.25 12.406 1 84.75 103 PHE A N 1
ATOM 810 C CA . PHE A 1 103 ? -6.238 14.438 12.539 1 84.75 103 PHE A CA 1
ATOM 811 C C . PHE A 1 103 ? -6.59 12.961 12.664 1 84.75 103 PHE A C 1
ATOM 813 O O . PHE A 1 103 ? -5.914 12.102 12.094 1 84.75 103 PHE A O 1
ATOM 820 N N . CYS A 1 104 ? -7.625 12.656 13.383 1 86.69 104 CYS A N 1
ATOM 821 C CA . CYS A 1 104 ? -8.062 11.266 13.508 1 86.69 104 CYS A CA 1
ATOM 822 C C . CYS A 1 104 ? -8.539 10.719 12.172 1 86.69 104 CYS A C 1
ATOM 824 O O . CYS A 1 104 ? -8.242 9.57 11.828 1 86.69 104 CYS A O 1
ATOM 826 N N . LEU A 1 105 ? -9.203 11.5 11.484 1 85.25 105 LEU A N 1
ATOM 827 C CA . LEU A 1 105 ? -9.664 11.078 10.164 1 85.25 105 LEU A CA 1
ATOM 828 C C . LEU A 1 105 ? -8.484 10.836 9.227 1 85.25 105 LEU A C 1
ATOM 830 O O . LEU A 1 105 ? -8.516 9.906 8.414 1 85.25 105 LEU A O 1
ATOM 834 N N . LEU A 1 106 ? -7.508 11.602 9.344 1 88.25 106 LEU A N 1
ATOM 835 C CA . LEU A 1 106 ? -6.312 11.453 8.523 1 88.25 106 LEU A CA 1
ATOM 836 C C . LEU A 1 106 ? -5.637 10.109 8.789 1 88.25 106 LEU A C 1
ATOM 838 O O . LEU A 1 106 ? -5.266 9.398 7.848 1 88.25 106 LEU A O 1
ATOM 842 N N . ILE A 1 107 ? -5.543 9.742 9.992 1 91.25 107 ILE A N 1
ATOM 843 C CA . ILE A 1 107 ? -4.887 8.492 10.359 1 91.25 107 ILE A CA 1
ATOM 844 C C . ILE A 1 107 ? -5.707 7.309 9.859 1 91.25 107 ILE A C 1
ATOM 846 O O . ILE A 1 107 ? -5.164 6.375 9.273 1 91.25 107 ILE A O 1
ATOM 850 N N . PHE A 1 108 ? -6.965 7.367 10.102 1 93.19 108 PHE A N 1
ATOM 851 C CA . PHE A 1 108 ? -7.824 6.258 9.703 1 93.19 108 PHE A CA 1
ATOM 852 C C . PHE A 1 108 ? -7.867 6.125 8.188 1 93.19 108 PHE A C 1
ATOM 854 O O . PHE A 1 108 ? -7.879 5.016 7.656 1 93.19 108 PHE A O 1
ATOM 861 N N . ASP A 1 109 ? -7.902 7.246 7.555 1 94.38 109 ASP A N 1
ATOM 862 C CA . ASP A 1 109 ? -7.867 7.215 6.094 1 94.38 109 ASP A CA 1
ATOM 863 C C . ASP A 1 109 ? -6.551 6.637 5.59 1 94.38 109 ASP A C 1
ATOM 865 O O . ASP A 1 109 ? -6.527 5.895 4.602 1 94.38 109 ASP A O 1
ATOM 869 N N . MET A 1 110 ? -5.516 6.945 6.234 1 95.25 110 MET A N 1
ATOM 870 C CA . MET A 1 110 ? -4.199 6.434 5.855 1 95.25 110 MET A CA 1
ATOM 871 C C . MET A 1 110 ? -4.129 4.922 6.043 1 95.25 110 MET A C 1
ATOM 873 O O . MET A 1 110 ? -3.592 4.211 5.195 1 95.25 110 MET A O 1
ATOM 877 N N . VAL A 1 111 ? -4.684 4.461 7.074 1 94.94 111 VAL A N 1
ATOM 878 C CA . VAL A 1 111 ? -4.688 3.029 7.355 1 94.94 111 VAL A CA 1
ATOM 879 C C . VAL A 1 111 ? -5.496 2.295 6.293 1 94.94 111 VAL A C 1
ATOM 881 O O . VAL A 1 111 ? -5.07 1.253 5.789 1 94.94 111 VAL A O 1
ATOM 884 N N . MET A 1 112 ? -6.621 2.809 5.914 1 95.75 112 MET A N 1
ATOM 885 C CA . MET A 1 112 ? -7.457 2.178 4.895 1 95.75 112 MET A CA 1
ATOM 886 C C . MET A 1 112 ? -6.758 2.184 3.541 1 95.75 112 MET A C 1
ATOM 888 O O . MET A 1 112 ? -6.855 1.218 2.781 1 95.75 112 MET A O 1
ATOM 892 N N . MET A 1 113 ? -6.113 3.236 3.314 1 96.31 113 MET A N 1
ATOM 893 C CA . MET A 1 113 ? -5.371 3.33 2.061 1 96.31 113 MET A CA 1
ATOM 894 C C . MET A 1 113 ? -4.285 2.264 1.99 1 96.31 113 MET A C 1
ATOM 896 O O . MET A 1 113 ? -4.105 1.618 0.956 1 96.31 113 MET A O 1
ATOM 900 N N . ILE A 1 114 ? -3.582 2.107 3.051 1 96.94 114 ILE A N 1
ATOM 901 C CA . ILE A 1 114 ? -2.508 1.123 3.125 1 96.94 114 ILE A CA 1
ATOM 902 C C . ILE A 1 114 ? -3.082 -0.282 2.959 1 96.94 114 ILE A C 1
ATOM 904 O O . ILE A 1 114 ? -2.539 -1.098 2.209 1 96.94 114 ILE A O 1
ATOM 908 N N . LEU A 1 115 ? -4.184 -0.513 3.572 1 95.94 115 LEU A N 1
ATOM 909 C CA . LEU A 1 115 ? -4.84 -1.811 3.461 1 95.94 115 LEU A CA 1
ATOM 910 C C . LEU A 1 115 ? -5.305 -2.062 2.031 1 95.94 115 LEU A C 1
ATOM 912 O O . LEU A 1 115 ? -5.09 -3.146 1.485 1 95.94 115 LEU A O 1
ATOM 916 N N . MET A 1 116 ? -5.824 -1.071 1.459 1 97.19 116 MET A N 1
ATOM 917 C CA . MET A 1 116 ? -6.379 -1.217 0.116 1 97.19 116 MET A CA 1
ATOM 918 C C . MET A 1 116 ? -5.277 -1.497 -0.9 1 97.19 116 MET A C 1
ATOM 920 O O . MET A 1 116 ? -5.402 -2.408 -1.721 1 97.19 116 MET A O 1
ATOM 924 N N . ILE A 1 117 ? -4.254 -0.753 -0.822 1 97 117 ILE A N 1
ATOM 925 C CA . ILE A 1 117 ? -3.203 -0.949 -1.814 1 97 117 ILE A CA 1
ATOM 926 C C . ILE A 1 117 ? -2.504 -2.285 -1.569 1 97 117 ILE A C 1
ATOM 928 O O . ILE A 1 117 ? -2.086 -2.955 -2.516 1 97 117 ILE A O 1
ATOM 932 N N . SER A 1 118 ? -2.408 -2.689 -0.312 1 97.12 118 SER A N 1
ATOM 933 C CA . SER A 1 118 ? -1.812 -3.99 -0.027 1 97.12 118 SER A CA 1
ATOM 934 C C . SER A 1 118 ? -2.65 -5.125 -0.61 1 97.12 118 SER A C 1
ATOM 936 O O . SER A 1 118 ? -2.117 -6.035 -1.243 1 97.12 118 SER A O 1
ATOM 938 N N . GLY A 1 119 ? -3.943 -5.047 -0.4 1 97.06 119 GLY A N 1
ATOM 939 C CA . GLY A 1 119 ? -4.828 -6.066 -0.943 1 97.06 119 GLY A CA 1
ATOM 940 C C . GLY A 1 119 ? -4.855 -6.086 -2.459 1 97.06 119 GLY A C 1
ATOM 941 O O . GLY A 1 119 ? -4.785 -7.152 -3.074 1 97.06 119 GLY A O 1
ATOM 942 N N . CYS A 1 120 ? -4.898 -4.973 -3.018 1 96.69 120 CYS A N 1
ATOM 943 C CA . CYS A 1 120 ? -4.949 -4.848 -4.469 1 96.69 120 CYS A CA 1
ATOM 944 C C . CYS A 1 120 ? -3.645 -5.316 -5.105 1 96.69 120 CYS A C 1
ATOM 946 O O . CYS A 1 120 ? -3.66 -6.031 -6.109 1 96.69 120 CYS A O 1
ATOM 948 N N . ALA A 1 121 ? -2.621 -4.934 -4.508 1 97.25 121 ALA A N 1
ATOM 949 C CA . ALA A 1 121 ? -1.323 -5.301 -5.07 1 97.25 121 ALA A CA 1
ATOM 950 C C . ALA A 1 121 ? -1.092 -6.805 -4.984 1 97.25 121 ALA A C 1
ATOM 952 O O . ALA A 1 121 ? -0.554 -7.41 -5.914 1 97.25 121 ALA A O 1
ATOM 953 N N . ALA A 1 122 ? -1.461 -7.352 -3.873 1 96.94 122 ALA A N 1
ATOM 954 C CA . ALA A 1 122 ? -1.36 -8.805 -3.742 1 96.94 122 ALA A CA 1
ATOM 955 C C . ALA A 1 122 ? -2.193 -9.508 -4.809 1 96.94 122 ALA A C 1
ATOM 957 O O . ALA A 1 122 ? -1.71 -10.43 -5.473 1 96.94 122 ALA A O 1
ATOM 958 N N . ALA A 1 123 ? -3.412 -9.094 -5.004 1 96.69 123 ALA A N 1
ATOM 959 C CA . ALA A 1 123 ? -4.289 -9.688 -6.008 1 96.69 123 ALA A CA 1
ATOM 960 C C . ALA A 1 123 ? -3.756 -9.445 -7.418 1 96.69 123 ALA A C 1
ATOM 962 O O . ALA A 1 123 ? -3.867 -10.312 -8.289 1 96.69 123 ALA A O 1
ATOM 963 N N . THR A 1 124 ? -3.234 -8.273 -7.586 1 95.75 124 THR A N 1
ATOM 964 C CA . THR A 1 124 ? -2.66 -7.957 -8.891 1 95.75 124 THR A CA 1
ATOM 965 C C . THR A 1 124 ? -1.467 -8.859 -9.188 1 95.75 124 THR A C 1
ATOM 967 O O . THR A 1 124 ? -1.305 -9.328 -10.32 1 95.75 124 THR A O 1
ATOM 970 N N . GLY A 1 125 ? -0.661 -9.148 -8.219 1 94.94 125 GLY A N 1
ATOM 971 C CA . GLY A 1 125 ? 0.458 -10.055 -8.422 1 94.94 125 GLY A CA 1
ATOM 972 C C . GLY A 1 125 ? 0.032 -11.445 -8.852 1 94.94 125 GLY A C 1
ATOM 973 O O . GLY A 1 125 ? 0.552 -11.992 -9.828 1 94.94 125 GLY A O 1
ATOM 974 N N . VAL A 1 126 ? -0.911 -11.938 -8.195 1 93.5 126 VAL A N 1
ATOM 975 C CA . VAL A 1 126 ? -1.416 -13.266 -8.523 1 93.5 126 VAL A CA 1
ATOM 976 C C . VAL A 1 126 ? -2.193 -13.211 -9.836 1 93.5 126 VAL A C 1
ATOM 978 O O . VAL A 1 126 ? -2.168 -14.164 -10.617 1 93.5 126 VAL A O 1
ATOM 981 N N . GLY A 1 127 ? -2.857 -12.117 -10.039 1 92.56 127 GLY A N 1
ATOM 982 C CA . GLY A 1 127 ? -3.58 -11.938 -11.289 1 92.56 127 GLY A CA 1
ATOM 983 C C . GLY A 1 127 ? -2.682 -11.984 -12.508 1 92.56 127 GLY A C 1
ATOM 984 O O . GLY A 1 127 ? -3.051 -12.562 -13.539 1 92.56 127 GLY A O 1
ATOM 985 N N . PHE A 1 128 ? -1.549 -11.469 -12.414 1 92.25 128 PHE A N 1
ATOM 986 C CA . PHE A 1 128 ? -0.615 -11.508 -13.531 1 92.25 128 PHE A CA 1
ATOM 987 C C . PHE A 1 128 ? -0.13 -12.93 -13.781 1 92.25 128 PHE A C 1
ATOM 989 O O . PHE A 1 128 ? 0.101 -13.32 -14.93 1 92.25 128 PHE A O 1
ATOM 996 N N . VAL A 1 129 ? 0.025 -13.633 -12.758 1 90 129 VAL A N 1
ATOM 997 C CA . VAL A 1 129 ? 0.393 -15.039 -12.906 1 90 129 VAL A CA 1
ATOM 998 C C . VAL A 1 129 ? -0.744 -15.805 -13.586 1 90 129 VAL A C 1
ATOM 1000 O O . VAL A 1 129 ? -0.502 -16.672 -14.422 1 90 129 VAL A O 1
ATOM 1003 N N . ALA A 1 130 ? -1.927 -15.461 -13.188 1 90.56 130 ALA A N 1
ATOM 1004 C CA . ALA A 1 130 ? -3.09 -16.109 -13.797 1 90.56 130 ALA A CA 1
ATOM 1005 C C . ALA A 1 130 ? -3.217 -15.742 -15.266 1 90.56 130 ALA A C 1
ATOM 1007 O O . ALA A 1 130 ? -3.701 -16.531 -16.078 1 90.56 130 ALA A O 1
ATOM 1008 N N . LEU A 1 131 ? -2.822 -14.594 -15.617 1 90.12 131 LEU A N 1
ATOM 1009 C CA . LEU A 1 131 ? -2.959 -14.094 -16.984 1 90.12 131 LEU A CA 1
ATOM 1010 C C . LEU A 1 131 ? -1.832 -14.617 -17.8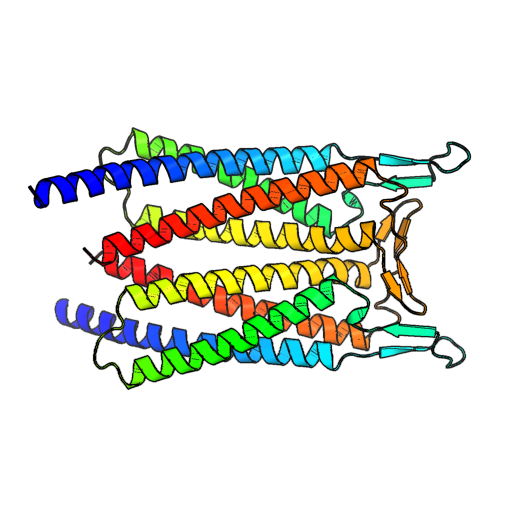59 1 90.12 131 LEU A C 1
ATOM 1012 O O . LEU A 1 131 ? -2.076 -15.062 -18.984 1 90.12 131 LEU A O 1
ATOM 1016 N N . LYS A 1 132 ? -0.579 -14.57 -17.344 1 88.44 132 LYS A N 1
ATOM 1017 C CA . LYS A 1 132 ? 0.579 -14.859 -18.172 1 88.44 132 LYS A CA 1
ATOM 1018 C C . LYS A 1 132 ? 1.239 -16.172 -17.781 1 88.44 132 LYS A C 1
ATOM 1020 O O . LYS A 1 132 ? 1.986 -16.766 -18.562 1 88.44 132 LYS A O 1
ATOM 1025 N N . GLY A 1 133 ? 0.939 -16.656 -16.594 1 85.62 133 GLY A N 1
ATOM 1026 C CA . GLY A 1 133 ? 1.622 -17.828 -16.078 1 85.62 133 GLY A CA 1
ATOM 1027 C C . GLY A 1 133 ? 3.078 -17.562 -15.742 1 85.62 133 GLY A C 1
ATOM 1028 O O . GLY A 1 133 ? 3.531 -16.422 -15.758 1 85.62 133 GLY A O 1
ATOM 1029 N N . ILE A 1 134 ? 3.756 -18.562 -15.219 1 82.69 134 ILE A N 1
ATOM 1030 C CA . ILE A 1 134 ? 5.188 -18.547 -14.945 1 82.69 134 ILE A CA 1
ATOM 1031 C C . ILE A 1 134 ? 5.863 -19.719 -15.664 1 82.69 134 ILE A C 1
ATOM 1033 O O . ILE A 1 134 ? 5.496 -20.875 -15.469 1 82.69 134 ILE A O 1
ATOM 1037 N N . GLU A 1 135 ? 6.711 -19.234 -16.594 1 78.31 135 GLU A N 1
ATOM 1038 C CA . GLU A 1 135 ? 7.453 -20.266 -17.312 1 78.31 135 GLU A CA 1
ATOM 1039 C C . GLU A 1 135 ? 8.938 -20.234 -16.938 1 78.31 135 GLU A C 1
ATOM 1041 O O . GLU A 1 135 ? 9.664 -19.344 -17.375 1 78.31 135 GLU A O 1
ATOM 1046 N N . ALA A 1 136 ? 9.297 -21.031 -16.078 1 75 136 ALA A N 1
ATOM 1047 C CA . ALA A 1 136 ? 10.695 -21.234 -15.711 1 75 136 ALA A CA 1
ATOM 1048 C C . ALA A 1 136 ? 11.117 -22.672 -15.953 1 75 136 ALA A C 1
ATOM 1050 O O . ALA A 1 136 ? 10.273 -23.578 -16.047 1 75 136 ALA A O 1
ATOM 1051 N N . PRO A 1 137 ? 12.445 -22.812 -16.297 1 73 137 PRO A N 1
ATOM 1052 C CA . PRO A 1 137 ? 12.867 -24.203 -16.469 1 73 137 PRO A CA 1
ATOM 1053 C C . PRO A 1 137 ? 12.43 -25.109 -15.328 1 73 137 PRO A C 1
ATOM 1055 O O . PRO A 1 137 ? 12.82 -24.891 -14.18 1 73 137 PRO A O 1
ATOM 1058 N N . GLY A 1 138 ? 11.508 -26.047 -15.586 1 72.44 138 GLY A N 1
ATOM 1059 C CA . GLY A 1 138 ? 11.086 -27.031 -14.602 1 72.44 138 GLY A CA 1
ATOM 1060 C C . GLY A 1 138 ? 9.906 -26.562 -13.766 1 72.44 138 GLY A C 1
ATOM 1061 O O . GLY A 1 138 ? 9.367 -27.328 -12.969 1 72.44 138 GLY A O 1
ATOM 1062 N N . ILE A 1 139 ? 9.594 -25.344 -13.867 1 73.31 139 ILE A N 1
ATOM 1063 C CA . ILE A 1 139 ? 8.477 -24.781 -13.125 1 73.31 139 ILE A CA 1
ATOM 1064 C C . ILE A 1 139 ? 7.488 -24.125 -14.086 1 73.31 139 ILE A C 1
ATOM 1066 O O . ILE A 1 139 ? 7.883 -23.297 -14.914 1 73.31 139 ILE A O 1
ATOM 1070 N N . SER A 1 140 ? 6.152 -24.734 -14.016 1 78.56 140 SER A N 1
ATOM 1071 C CA . SER A 1 140 ? 5.199 -24.094 -14.922 1 78.56 140 SER A CA 1
ATOM 1072 C C . SER A 1 140 ? 3.855 -23.859 -14.242 1 78.56 140 SER A C 1
ATOM 1074 O O . SER A 1 140 ? 3.215 -24.812 -13.789 1 78.56 140 SER A O 1
ATOM 1076 N N . TRP A 1 141 ? 3.613 -22.703 -13.977 1 85.56 141 TRP A N 1
ATOM 1077 C CA . TRP A 1 141 ? 2.258 -22.281 -13.641 1 85.56 141 TRP A CA 1
ATOM 1078 C C . TRP A 1 141 ? 1.502 -21.828 -14.883 1 85.56 141 TRP A C 1
ATOM 1080 O O . TRP A 1 141 ? 1.757 -20.75 -15.414 1 85.56 141 TRP A O 1
ATOM 1090 N N . LEU A 1 142 ? 0.58 -22.656 -15.312 1 83.38 142 LEU A N 1
ATOM 1091 C CA . LEU A 1 142 ? -0.137 -22.359 -16.547 1 83.38 142 LEU A CA 1
ATOM 1092 C C . LEU A 1 142 ? -1.116 -21.219 -16.344 1 83.38 142 LEU A C 1
ATOM 1094 O O . LEU A 1 142 ? -1.731 -21.094 -15.289 1 83.38 142 LEU A O 1
ATOM 1098 N N . PRO A 1 143 ? -1.144 -20.375 -17.375 1 88.25 143 PRO A N 1
ATOM 1099 C CA . PRO A 1 143 ? -2.158 -19.328 -17.312 1 88.25 143 PRO A CA 1
ATOM 1100 C C . PRO A 1 143 ? -3.582 -19.875 -17.281 1 88.25 143 PRO A C 1
ATOM 1102 O O . PRO A 1 143 ? -3.916 -20.766 -18.062 1 88.25 143 PRO A O 1
ATOM 1105 N N . ILE A 1 144 ? -4.398 -19.406 -16.469 1 85.56 144 ILE A N 1
ATOM 1106 C CA . ILE A 1 144 ? -5.734 -19.953 -16.281 1 85.56 144 ILE A CA 1
ATOM 1107 C C . ILE A 1 144 ? -6.773 -19.016 -16.906 1 85.56 144 ILE A C 1
ATOM 1109 O O . ILE A 1 144 ? -7.91 -19.422 -17.141 1 85.56 144 ILE A O 1
ATOM 1113 N N . CYS A 1 145 ? -6.387 -17.859 -17.188 1 88.06 145 CYS A N 1
ATOM 1114 C CA . CYS A 1 145 ? -7.355 -16.875 -17.656 1 88.06 145 CYS A CA 1
ATOM 1115 C C . CYS A 1 145 ? -7.848 -17.219 -19.062 1 88.06 145 CYS A C 1
ATOM 1117 O O . CYS A 1 145 ? -8.922 -16.781 -19.469 1 88.06 145 CYS A O 1
ATOM 1119 N N . HIS A 1 146 ? -7.102 -18.031 -19.734 1 83.69 146 HIS A N 1
ATOM 1120 C CA . HIS A 1 146 ? -7.57 -18.484 -21.047 1 83.69 146 HIS A CA 1
ATOM 1121 C C . HIS A 1 146 ? -8.758 -19.438 -20.906 1 83.69 146 HIS A C 1
ATOM 1123 O O . HIS A 1 146 ? -9.641 -19.453 -21.766 1 83.69 146 HIS A O 1
ATOM 1129 N N . MET A 1 147 ? -8.828 -20.125 -19.812 1 82.19 147 MET A N 1
ATOM 1130 C CA . MET A 1 147 ? -9.891 -21.094 -19.562 1 82.19 147 MET A CA 1
ATOM 1131 C C . MET A 1 147 ? -11.008 -20.453 -18.734 1 82.19 147 MET A C 1
ATOM 1133 O O . MET A 1 147 ? -12.156 -20.906 -18.797 1 82.19 147 MET A O 1
ATOM 1137 N N . ALA A 1 148 ? -10.734 -19.516 -17.969 1 86.62 148 ALA A N 1
ATOM 1138 C CA . ALA A 1 148 ? -11.703 -18.828 -17.109 1 86.62 148 ALA A CA 1
ATOM 1139 C C . ALA A 1 148 ? -11.742 -17.328 -17.406 1 86.62 148 ALA A C 1
ATOM 1141 O O . ALA A 1 148 ? -11.445 -16.516 -16.531 1 86.62 148 ALA A O 1
ATOM 1142 N N . GLU A 1 149 ? -12.219 -16.984 -18.531 1 88.44 149 GLU A N 1
ATOM 1143 C CA . GLU A 1 149 ? -12.164 -15.602 -19.016 1 88.44 149 GLU A CA 1
ATOM 1144 C C . GLU A 1 149 ? -13.125 -14.711 -18.219 1 88.44 149 GLU A C 1
ATOM 1146 O O . GLU A 1 149 ? -12.773 -13.586 -17.859 1 88.44 149 GLU A O 1
ATOM 1151 N N . LYS A 1 150 ? -14.32 -15.18 -18.016 1 89.25 150 LYS A N 1
ATOM 1152 C CA . LYS A 1 150 ? -15.312 -14.391 -17.297 1 89.25 150 LYS A CA 1
ATOM 1153 C C . LYS A 1 150 ? -14.844 -14.086 -15.867 1 89.25 150 LYS A C 1
ATOM 1155 O O . LYS A 1 150 ? -14.961 -12.945 -15.406 1 89.25 150 LYS A O 1
ATOM 1160 N N . PHE A 1 151 ? -14.359 -15.047 -15.227 1 90.38 151 PHE A N 1
ATOM 1161 C CA . PHE A 1 151 ? -13.859 -14.859 -13.867 1 90.38 151 PHE A CA 1
ATOM 1162 C C . PHE A 1 151 ? -12.703 -13.867 -13.852 1 90.38 151 PHE A C 1
ATOM 1164 O O . PHE A 1 151 ? -12.656 -12.969 -13.008 1 90.38 151 PHE A O 1
ATOM 1171 N N . CYS A 1 152 ? -11.836 -14.023 -14.75 1 91.31 152 CYS A N 1
ATOM 1172 C CA . CYS A 1 152 ? -10.664 -13.156 -14.812 1 91.31 152 CYS A CA 1
ATOM 1173 C C . CYS A 1 152 ? -11.055 -11.727 -15.164 1 91.31 152 CYS A C 1
ATOM 1175 O O . CYS A 1 152 ? -10.484 -10.773 -14.641 1 91.31 152 CYS A O 1
ATOM 1177 N N . MET A 1 153 ? -12.031 -11.562 -16.031 1 92.12 153 MET A N 1
ATOM 1178 C CA . MET A 1 153 ? -12.516 -10.227 -16.359 1 92.12 153 MET A CA 1
ATOM 1179 C C . MET A 1 153 ? -13.156 -9.562 -15.148 1 92.12 153 MET A C 1
ATOM 1181 O O . MET A 1 153 ? -12.859 -8.406 -14.836 1 92.12 153 MET A O 1
ATOM 1185 N N . MET A 1 154 ? -13.977 -10.266 -14.508 1 93.69 154 MET A N 1
ATOM 1186 C CA . MET A 1 154 ? -14.633 -9.727 -13.312 1 93.69 154 MET A CA 1
ATOM 1187 C C . MET A 1 154 ? -13.602 -9.422 -12.227 1 93.69 154 MET A C 1
ATOM 1189 O O . MET A 1 154 ? -13.734 -8.43 -11.508 1 93.69 154 MET A O 1
ATOM 1193 N N . GLY A 1 155 ? -12.664 -10.32 -12.148 1 93.12 155 GLY A N 1
ATOM 1194 C CA . GLY A 1 155 ? -11.578 -10.07 -11.211 1 93.12 155 GLY A CA 1
ATOM 1195 C C . GLY A 1 155 ? -10.805 -8.805 -11.523 1 93.12 155 GLY A C 1
ATOM 1196 O O . GLY A 1 155 ? -10.484 -8.031 -10.617 1 93.12 155 GLY A O 1
ATOM 1197 N N . THR A 1 156 ? -10.547 -8.633 -12.758 1 94.44 156 THR A N 1
ATOM 1198 C CA . THR A 1 156 ? -9.82 -7.441 -13.195 1 94.44 156 THR A CA 1
ATOM 1199 C C . THR A 1 156 ? -10.625 -6.18 -12.883 1 94.44 156 THR A C 1
ATOM 1201 O O . THR A 1 156 ? -10.07 -5.184 -12.414 1 94.44 156 THR A O 1
ATOM 1204 N N . PHE A 1 157 ? -11.867 -6.242 -13.117 1 94.62 157 PHE A N 1
ATOM 1205 C CA . PHE A 1 157 ? -12.734 -5.113 -12.789 1 94.62 157 PHE A CA 1
ATOM 1206 C C . PHE A 1 157 ? -12.727 -4.852 -11.289 1 94.62 157 PHE A C 1
ATOM 1208 O O . PHE A 1 157 ? -12.648 -3.699 -10.852 1 94.62 157 PHE A O 1
ATOM 1215 N N . SER A 1 158 ? -12.836 -5.895 -10.594 1 96.62 158 SER A N 1
ATOM 1216 C CA . SER A 1 158 ? -12.828 -5.762 -9.141 1 96.62 158 SER A CA 1
ATOM 1217 C C . SER A 1 158 ? -11.547 -5.082 -8.656 1 96.62 158 SER A C 1
ATOM 1219 O O . SER A 1 158 ? -11.602 -4.16 -7.836 1 96.62 158 SER A O 1
ATOM 1221 N N . ILE A 1 159 ? -10.453 -5.477 -9.18 1 97.12 159 ILE A N 1
ATOM 1222 C CA . ILE A 1 159 ? -9.164 -4.91 -8.812 1 97.12 159 ILE A CA 1
ATOM 1223 C C . ILE A 1 159 ? -9.102 -3.443 -9.227 1 97.12 159 ILE A C 1
ATOM 1225 O O . ILE A 1 159 ? -8.648 -2.59 -8.469 1 97.12 159 ILE A O 1
ATOM 1229 N N . ALA A 1 160 ? -9.578 -3.15 -10.367 1 97.12 160 ALA A N 1
ATOM 1230 C CA . ALA A 1 160 ? -9.578 -1.78 -10.867 1 97.12 160 ALA A CA 1
ATOM 1231 C C . ALA A 1 160 ? -10.398 -0.863 -9.969 1 97.12 160 ALA A C 1
ATOM 1233 O O . ALA A 1 160 ? -9.969 0.246 -9.641 1 97.12 160 ALA A O 1
ATOM 1234 N N . PHE A 1 161 ? -11.516 -1.355 -9.578 1 97.56 161 PHE A N 1
ATOM 1235 C CA . PHE A 1 161 ? -12.375 -0.553 -8.711 1 97.56 161 PHE A CA 1
ATOM 1236 C C . PHE A 1 161 ? -11.734 -0.369 -7.34 1 97.56 161 PHE A C 1
ATOM 1238 O O . PHE A 1 161 ? -11.898 0.679 -6.711 1 97.56 161 PHE A O 1
ATOM 1245 N N . SER A 1 162 ? -11.102 -1.321 -6.906 1 97.75 162 SER A N 1
ATOM 1246 C CA . SER A 1 162 ? -10.398 -1.194 -5.633 1 97.75 162 SER A CA 1
ATOM 1247 C C . SER A 1 162 ? -9.273 -0.175 -5.727 1 97.75 162 SER A C 1
ATOM 1249 O O . SER A 1 162 ? -9.031 0.583 -4.785 1 97.75 162 SER A O 1
ATOM 1251 N N . TYR A 1 163 ? -8.578 -0.151 -6.84 1 97.94 163 TYR A N 1
ATOM 1252 C CA . TYR A 1 163 ? -7.551 0.861 -7.043 1 97.94 163 TYR A CA 1
ATOM 1253 C C . TYR A 1 163 ? -8.156 2.26 -7.07 1 97.94 163 TYR A C 1
ATOM 1255 O O . TYR A 1 163 ? -7.547 3.217 -6.594 1 97.94 163 TYR A O 1
ATOM 1263 N N . ALA A 1 164 ? -9.281 2.33 -7.602 1 97.5 164 ALA A N 1
ATOM 1264 C CA . ALA A 1 164 ? -9.977 3.615 -7.621 1 97.5 164 ALA A CA 1
ATOM 1265 C C . ALA A 1 164 ? -10.32 4.074 -6.207 1 97.5 164 ALA A C 1
ATOM 1267 O O . ALA A 1 164 ? -10.164 5.254 -5.875 1 97.5 164 ALA A O 1
ATOM 1268 N N . ALA A 1 165 ? -10.82 3.18 -5.434 1 97.62 165 ALA A N 1
ATOM 1269 C CA . ALA A 1 165 ? -11.102 3.504 -4.039 1 97.62 165 ALA A CA 1
ATOM 1270 C C . ALA A 1 165 ? -9.828 3.93 -3.309 1 97.62 165 ALA A C 1
ATOM 1272 O O . ALA A 1 165 ? -9.852 4.883 -2.523 1 97.62 165 ALA A O 1
ATOM 1273 N N . PHE A 1 166 ? -8.781 3.223 -3.578 1 97.38 166 PHE A N 1
ATOM 1274 C CA . PHE A 1 166 ? -7.484 3.574 -3.02 1 97.38 166 PHE A CA 1
ATOM 1275 C C . PHE A 1 166 ? -7.102 5 -3.391 1 97.38 166 PHE A C 1
ATOM 1277 O O . PHE A 1 166 ? -6.637 5.766 -2.541 1 97.38 166 PHE A O 1
ATOM 1284 N N . ALA A 1 167 ? -7.281 5.352 -4.602 1 96.94 167 ALA A N 1
ATOM 1285 C CA . ALA A 1 167 ? -6.957 6.703 -5.059 1 96.94 167 ALA A CA 1
ATOM 1286 C C . ALA A 1 167 ? -7.777 7.746 -4.309 1 96.94 167 ALA A C 1
ATOM 1288 O O . ALA A 1 167 ? -7.27 8.812 -3.959 1 96.94 167 ALA A O 1
ATOM 1289 N N . CYS A 1 168 ? -8.984 7.418 -4.043 1 96.25 168 CYS A N 1
ATOM 1290 C CA . CYS A 1 168 ? -9.836 8.336 -3.293 1 96.25 168 CYS A CA 1
ATOM 1291 C C . CYS A 1 168 ? -9.297 8.555 -1.886 1 96.25 168 CYS A C 1
ATOM 1293 O O . CYS A 1 168 ? -9.203 9.688 -1.422 1 96.25 168 CYS A O 1
ATOM 1295 N N . PHE A 1 169 ? -8.898 7.508 -1.254 1 96.38 169 PHE A N 1
ATOM 1296 C CA . PHE A 1 169 ? -8.383 7.625 0.106 1 96.38 169 PHE A CA 1
ATOM 1297 C C . PHE A 1 169 ? -7.043 8.344 0.118 1 96.38 169 PHE A C 1
ATOM 1299 O O . PHE A 1 169 ? -6.73 9.07 1.064 1 96.38 169 PHE A O 1
ATOM 1306 N N . THR A 1 170 ? -6.277 8.117 -0.892 1 95.31 170 THR A N 1
ATOM 1307 C CA . THR A 1 170 ? -5.016 8.844 -1.016 1 95.31 170 THR A CA 1
ATOM 1308 C C . THR A 1 170 ? -5.262 10.344 -1.128 1 95.31 170 THR A C 1
ATOM 1310 O O . THR A 1 170 ? -4.617 11.133 -0.438 1 95.31 170 THR A O 1
ATOM 1313 N N . LEU A 1 171 ? -6.195 10.68 -1.919 1 94.69 171 LEU A N 1
ATOM 1314 C CA . LEU A 1 171 ? -6.531 12.094 -2.092 1 94.69 171 LEU A CA 1
ATOM 1315 C C . LEU A 1 171 ? -7.066 12.688 -0.792 1 94.69 171 LEU A C 1
ATOM 1317 O O . LEU A 1 171 ? -6.738 13.82 -0.441 1 94.69 171 LEU A O 1
ATOM 1321 N N . LEU A 1 172 ? -7.879 11.938 -0.114 1 93.62 172 LEU A N 1
ATOM 1322 C CA . LEU A 1 172 ? -8.398 12.391 1.172 1 93.62 172 LEU A CA 1
ATOM 1323 C C . LEU A 1 172 ? -7.262 12.664 2.152 1 93.62 172 LEU A C 1
ATOM 1325 O O . LEU A 1 172 ? -7.258 13.688 2.84 1 93.62 172 LEU A O 1
ATOM 1329 N N . THR A 1 173 ? -6.336 11.766 2.17 1 92.88 173 THR A N 1
ATOM 1330 C CA . THR A 1 173 ? -5.191 11.906 3.062 1 92.88 173 THR A CA 1
ATOM 1331 C C . THR A 1 173 ? -4.371 13.141 2.697 1 92.88 173 THR A C 1
ATOM 1333 O O . THR A 1 173 ? -3.953 13.898 3.576 1 92.88 173 THR A O 1
ATOM 1336 N N . LEU A 1 174 ? -4.234 13.344 1.425 1 90.5 174 LEU A N 1
ATOM 1337 C CA . LEU A 1 174 ? -3.469 14.5 0.969 1 90.5 174 LEU A CA 1
ATOM 1338 C C . LEU A 1 174 ? -4.203 15.797 1.294 1 90.5 174 LEU A C 1
ATOM 1340 O O . LEU A 1 174 ? -3.574 16.797 1.669 1 90.5 174 LEU A O 1
ATOM 1344 N N . ILE A 1 175 ? -5.457 15.805 1.128 1 89 175 ILE A N 1
ATOM 1345 C CA . ILE A 1 175 ? -6.266 16.984 1.436 1 89 175 ILE A CA 1
ATOM 1346 C C . ILE A 1 175 ? -6.164 17.297 2.924 1 89 175 ILE A C 1
ATOM 1348 O O . ILE A 1 175 ? -6.012 18.469 3.305 1 89 175 ILE A O 1
ATOM 1352 N N . SER A 1 176 ? -6.246 16.312 3.709 1 87.44 176 SER A N 1
ATOM 1353 C CA . SER A 1 176 ? -6.129 16.5 5.152 1 87.44 176 SER A CA 1
ATOM 1354 C C . SER A 1 176 ? -4.75 17.031 5.527 1 87.44 176 SER A C 1
ATOM 1356 O O . SER A 1 176 ? -4.629 17.906 6.391 1 87.44 176 SER A O 1
ATOM 1358 N N . ALA A 1 177 ? -3.785 16.531 4.898 1 85.69 177 ALA A N 1
ATOM 1359 C CA . ALA A 1 177 ? -2.428 17.016 5.16 1 85.69 177 ALA A CA 1
ATOM 1360 C C . ALA A 1 177 ? -2.254 18.453 4.711 1 85.69 177 ALA A C 1
ATOM 1362 O O . ALA A 1 177 ? -1.597 19.25 5.387 1 85.69 177 ALA A O 1
ATOM 1363 N N . TRP A 1 178 ? -2.828 18.719 3.621 1 85.88 178 TRP A N 1
ATOM 1364 C CA . TRP A 1 178 ? -2.75 20.078 3.105 1 85.88 178 TRP A CA 1
ATOM 1365 C C . TRP A 1 178 ? -3.473 21.047 4.031 1 85.88 178 TRP A C 1
ATOM 1367 O O . TRP A 1 178 ? -3.002 22.172 4.254 1 85.88 178 TRP A O 1
ATOM 1377 N N . LYS A 1 179 ? -4.527 20.703 4.492 1 83.75 179 LYS A N 1
ATOM 1378 C CA . LYS A 1 179 ? -5.266 21.547 5.426 1 83.75 179 LYS A CA 1
ATOM 1379 C C . LYS A 1 179 ? -4.465 21.797 6.703 1 83.75 179 LYS A C 1
ATOM 1381 O O . LYS A 1 179 ? -4.441 22.906 7.227 1 83.75 179 LYS A O 1
ATOM 1386 N N . LEU A 1 180 ? -3.885 20.828 7.176 1 79.94 180 LEU A N 1
ATOM 1387 C CA . LEU A 1 180 ? -3.047 20.953 8.359 1 79.94 180 LEU A CA 1
ATOM 1388 C C . LEU A 1 180 ? -1.883 21.906 8.102 1 79.94 180 LEU A C 1
ATOM 1390 O O . LEU A 1 180 ? -1.521 22.703 8.961 1 79.94 180 LEU A O 1
ATOM 1394 N N . LYS A 1 181 ? -1.342 21.891 6.93 1 82.5 181 LYS A N 1
ATOM 1395 C CA . LYS A 1 181 ? -0.268 22.797 6.539 1 82.5 181 LYS A CA 1
ATOM 1396 C C . LYS A 1 181 ? -0.758 24.25 6.5 1 82.5 181 LYS A C 1
ATOM 1398 O O . LYS A 1 181 ? -0.068 25.156 6.973 1 82.5 181 LYS A O 1
ATOM 1403 N N . LEU A 1 182 ? -1.93 24.438 5.984 1 81.31 182 LEU A N 1
ATOM 1404 C CA . LEU A 1 182 ? -2.494 25.781 5.875 1 81.31 182 LEU A CA 1
ATOM 1405 C C . LEU A 1 182 ? -2.783 26.375 7.254 1 81.31 182 LEU A C 1
ATOM 1407 O O . LEU A 1 182 ? -2.58 27.562 7.48 1 81.31 182 LEU A O 1
ATOM 1411 N N . LEU A 1 183 ? -3.182 25.594 8.133 1 77.19 183 LEU A N 1
ATOM 1412 C CA . LEU A 1 183 ? -3.488 26.047 9.484 1 77.19 183 LEU A CA 1
ATOM 1413 C C . LEU A 1 183 ? -2.209 26.328 10.266 1 77.19 183 LEU A C 1
ATOM 1415 O O . LEU A 1 183 ? -2.197 27.188 11.148 1 77.19 183 LEU A O 1
ATOM 1419 N N . ALA A 1 184 ? -1.207 25.641 9.938 1 74.75 184 ALA A N 1
ATOM 1420 C CA . ALA A 1 184 ? 0.068 25.828 10.625 1 74.75 184 ALA A CA 1
ATOM 1421 C C . ALA A 1 184 ? 0.77 27.094 10.133 1 74.75 184 ALA A C 1
ATOM 1423 O O . ALA A 1 184 ? 1.551 27.703 10.875 1 74.75 184 ALA A O 1
ATOM 1424 N N . THR A 1 185 ? 0.648 27.5 8.93 1 74.88 185 THR A N 1
ATOM 1425 C CA . THR A 1 185 ? 1.297 28.688 8.383 1 74.88 185 THR A CA 1
ATOM 1426 C C . THR A 1 185 ? 0.552 29.953 8.805 1 74.88 185 THR A C 1
ATOM 1428 O O . THR A 1 185 ? 1.124 31.047 8.805 1 74.88 185 THR A O 1
ATOM 1431 N N . HIS A 1 186 ? -0.701 29.938 9.164 1 62.94 186 HIS A N 1
ATOM 1432 C CA . HIS A 1 186 ? -1.401 31.141 9.609 1 62.94 186 HIS A CA 1
ATOM 1433 C C . HIS A 1 186 ? -1.395 31.25 11.125 1 62.94 186 HIS A C 1
ATOM 1435 O O . HIS A 1 186 ? -1.325 32.344 11.672 1 62.94 186 HIS A O 1
ATOM 1441 N N . MET B 1 1 ? 6.879 28.906 35.938 1 54.16 1 MET B N 1
ATOM 1442 C CA . MET B 1 1 ? 7.309 27.516 35.875 1 54.16 1 MET B CA 1
ATOM 1443 C C . MET B 1 1 ? 6.617 26.797 34.719 1 54.16 1 MET B C 1
ATOM 1445 O O . MET B 1 1 ? 7.242 26 34.031 1 54.16 1 MET B O 1
ATOM 1449 N N . GLU B 1 2 ? 5.406 27.047 34.375 1 59.72 2 GLU B N 1
ATOM 1450 C CA . GLU B 1 2 ? 4.676 26.422 33.281 1 59.72 2 GLU B CA 1
ATOM 1451 C C . GLU B 1 2 ? 5.199 26.891 31.938 1 59.72 2 GLU B C 1
ATOM 1453 O O . GLU B 1 2 ? 5.305 26.094 31 1 59.72 2 GLU B O 1
ATOM 1458 N N . SER B 1 3 ? 5.609 28.047 31.797 1 60.31 3 SER B N 1
ATOM 1459 C CA . SER B 1 3 ? 6.133 28.562 30.547 1 60.31 3 SER B CA 1
ATOM 1460 C C . SER B 1 3 ? 7.484 27.938 30.203 1 60.31 3 SER B C 1
ATOM 1462 O O . SER B 1 3 ? 7.746 27.609 29.047 1 60.31 3 SER B O 1
ATOM 1464 N N . LEU B 1 4 ? 8.328 27.797 31.109 1 58.25 4 LEU B N 1
ATOM 1465 C CA . LEU B 1 4 ? 9.633 27.188 30.906 1 58.25 4 LEU B CA 1
ATOM 1466 C C . LEU B 1 4 ? 9.492 25.719 30.547 1 58.25 4 LEU B C 1
ATOM 1468 O O . LEU B 1 4 ? 10.227 25.203 29.688 1 58.25 4 LEU B O 1
ATOM 1472 N N . SER B 1 5 ? 8.508 25.031 31.141 1 53.16 5 SER B N 1
ATOM 1473 C CA . SER B 1 5 ? 8.266 23.625 30.844 1 53.16 5 SER B CA 1
ATOM 1474 C C . SER B 1 5 ? 7.727 23.438 29.438 1 53.16 5 SER B C 1
ATOM 1476 O O . SER B 1 5 ? 8.102 22.484 28.75 1 53.16 5 SER B O 1
ATOM 1478 N N . ARG B 1 6 ? 6.891 24.375 29.062 1 60.09 6 ARG B N 1
ATOM 1479 C CA . ARG B 1 6 ? 6.352 24.344 27.703 1 60.09 6 ARG B CA 1
ATOM 1480 C C . ARG B 1 6 ? 7.441 24.625 26.672 1 60.09 6 ARG B C 1
ATOM 1482 O O . ARG B 1 6 ? 7.492 23.984 25.625 1 60.09 6 ARG B O 1
ATOM 1489 N N . CYS B 1 7 ? 8.289 25.438 26.969 1 58.12 7 CYS B N 1
ATOM 1490 C CA . CYS B 1 7 ? 9.414 25.734 26.078 1 58.12 7 CYS B CA 1
ATOM 1491 C C . CYS B 1 7 ? 10.383 24.562 26.016 1 58.12 7 CYS B C 1
ATOM 1493 O O . CYS B 1 7 ? 10.852 24.203 24.922 1 58.12 7 CYS B O 1
ATOM 1495 N N . LEU B 1 8 ? 10.664 23.938 27.172 1 55.84 8 LEU B N 1
ATOM 1496 C CA . LEU B 1 8 ? 11.57 22.797 27.219 1 55.84 8 LEU B CA 1
ATOM 1497 C C . LEU B 1 8 ? 10.961 21.594 26.5 1 55.84 8 LEU B C 1
ATOM 1499 O O . LEU B 1 8 ? 11.656 20.875 25.797 1 55.84 8 LEU B O 1
ATOM 1503 N N . THR B 1 9 ? 9.688 21.375 26.688 1 60.28 9 THR B N 1
ATOM 1504 C CA . THR B 1 9 ? 9 20.25 26.047 1 60.28 9 THR B CA 1
ATOM 1505 C C . THR B 1 9 ? 8.945 20.453 24.531 1 60.28 9 THR B C 1
ATOM 1507 O O . THR B 1 9 ? 9.102 19.5 23.766 1 60.28 9 THR B O 1
ATOM 1510 N N . HIS B 1 10 ? 8.914 21.703 24.281 1 66.88 10 HIS B N 1
ATOM 1511 C CA . HIS B 1 10 ? 8.891 22.016 22.844 1 66.88 10 HIS B CA 1
ATOM 1512 C C . HIS B 1 10 ? 10.25 21.781 22.203 1 66.88 10 HIS B C 1
ATOM 1514 O O . HIS B 1 10 ? 10.344 21.219 21.109 1 66.88 10 HIS B O 1
ATOM 1520 N N . THR B 1 11 ? 11.297 22.141 23.031 1 71.81 11 THR B N 1
ATOM 1521 C CA . THR B 1 11 ? 12.641 21.984 22.484 1 71.81 11 THR B CA 1
ATOM 1522 C C . THR B 1 11 ? 13.023 20.5 22.406 1 71.81 11 THR B C 1
ATOM 1524 O O . THR B 1 11 ? 13.578 20.062 21.391 1 71.81 11 THR B O 1
ATOM 1527 N N . TRP B 1 12 ? 12.727 19.781 23.547 1 73.81 12 TRP B N 1
ATOM 1528 C CA . TRP B 1 12 ? 13.031 18.344 23.562 1 73.81 12 TRP B CA 1
ATOM 1529 C C . TRP B 1 12 ? 12.234 17.609 22.5 1 73.81 12 TRP B C 1
ATOM 1531 O O . TRP B 1 12 ? 12.766 16.719 21.828 1 73.81 12 TRP B O 1
ATOM 1541 N N . LEU B 1 13 ? 11.07 17.984 22.297 1 74.19 13 LEU B N 1
ATOM 1542 C CA . LEU B 1 13 ? 10.211 17.344 21.312 1 74.19 13 LEU B CA 1
ATOM 1543 C C . LEU B 1 13 ? 10.711 17.625 19.906 1 74.19 13 LEU B C 1
ATOM 1545 O O . LEU B 1 13 ? 10.703 16.734 19.047 1 74.19 13 LEU B O 1
ATOM 1549 N N . ASN B 1 14 ? 11.234 18.734 19.781 1 75.69 14 ASN B N 1
ATOM 1550 C CA . ASN B 1 14 ? 11.758 19.078 18.469 1 75.69 14 ASN B CA 1
ATOM 1551 C C . ASN B 1 14 ? 13.039 18.297 18.156 1 75.69 14 ASN B C 1
ATOM 1553 O O . ASN B 1 14 ? 13.234 17.859 17.016 1 75.69 14 ASN B O 1
ATOM 1557 N N . ARG B 1 15 ? 13.805 18.219 19.266 1 78.31 15 ARG B N 1
ATOM 1558 C CA . ARG B 1 15 ? 15.031 17.453 19.094 1 78.31 15 ARG B CA 1
ATOM 1559 C C . ARG B 1 15 ? 14.719 15.977 18.797 1 78.31 15 ARG B C 1
ATOM 1561 O O . ARG B 1 15 ? 15.367 15.359 17.953 1 78.31 15 ARG B O 1
ATOM 1568 N N . LEU B 1 16 ? 13.758 15.453 19.438 1 80.44 16 LEU B N 1
ATOM 1569 C CA . LEU B 1 16 ? 13.344 14.07 19.234 1 80.44 16 LEU B CA 1
ATOM 1570 C C . LEU B 1 16 ? 12.789 13.859 17.828 1 80.44 16 LEU B C 1
ATOM 1572 O O . LEU B 1 16 ? 13.062 12.836 17.203 1 80.44 16 LEU B O 1
ATOM 1576 N N . PHE B 1 17 ? 12.094 14.828 17.391 1 79.06 17 PHE B N 1
ATOM 1577 C CA . PHE B 1 17 ? 11.539 14.742 16.047 1 79.06 17 PHE B CA 1
ATOM 1578 C C . PHE B 1 17 ? 12.641 14.758 15 1 79.06 17 PHE B C 1
ATOM 1580 O O . PHE B 1 17 ? 12.602 13.984 14.039 1 79.06 17 PHE B O 1
ATOM 1587 N N . ASP B 1 18 ? 13.586 15.484 15.312 1 79.94 18 ASP B N 1
ATOM 1588 C CA . ASP B 1 18 ? 14.688 15.586 14.359 1 79.94 18 ASP B CA 1
ATOM 1589 C C . ASP B 1 18 ? 15.5 14.289 14.32 1 79.94 18 ASP B C 1
ATOM 1591 O O . ASP B 1 18 ? 15.836 13.797 13.242 1 79.94 18 ASP B O 1
ATOM 1595 N N . VAL B 1 19 ? 15.719 13.812 15.461 1 83.12 19 VAL B N 1
ATOM 1596 C CA . VAL B 1 19 ? 16.5 12.586 15.555 1 83.12 19 VAL B CA 1
ATOM 1597 C C . VAL B 1 19 ? 15.703 11.422 14.977 1 83.12 19 VAL B C 1
ATOM 1599 O O . VAL B 1 19 ? 16.266 10.562 14.289 1 83.12 19 VAL B O 1
ATOM 1602 N N . ALA B 1 20 ? 14.484 11.438 15.227 1 86.56 20 ALA B N 1
ATOM 1603 C CA . ALA B 1 20 ? 13.633 10.367 14.711 1 86.56 20 ALA B CA 1
ATOM 1604 C C . ALA B 1 20 ? 13.547 10.414 13.188 1 86.56 20 ALA B C 1
ATOM 1606 O O . ALA B 1 20 ? 13.578 9.375 12.531 1 86.56 20 ALA B O 1
ATOM 1607 N N . HIS B 1 21 ? 13.477 11.586 12.711 1 85.75 21 HIS B N 1
ATOM 1608 C CA . HIS B 1 21 ? 13.375 11.742 11.266 1 85.75 21 HIS B CA 1
ATOM 1609 C C . HIS B 1 21 ? 14.633 11.227 10.57 1 85.75 21 HIS B C 1
ATOM 1611 O O . HIS B 1 21 ? 14.547 10.492 9.586 1 85.75 21 HIS B O 1
ATOM 1617 N N . VAL B 1 22 ? 15.758 11.531 11.125 1 85.94 22 VAL B N 1
ATOM 1618 C CA . VAL B 1 22 ? 17.016 11.125 10.516 1 85.94 22 VAL B CA 1
ATOM 1619 C C . VAL B 1 22 ? 17.266 9.641 10.781 1 85.94 22 VAL B C 1
ATOM 1621 O O . VAL B 1 22 ? 17.641 8.898 9.875 1 85.94 22 VAL B O 1
ATOM 1624 N N . GLY B 1 23 ? 17.016 9.266 11.938 1 91.62 23 GLY B N 1
ATOM 1625 C CA . GLY B 1 23 ? 17.25 7.879 12.305 1 91.62 23 GLY B CA 1
ATOM 1626 C C . GLY B 1 23 ? 16.391 6.898 11.531 1 91.62 23 GLY B C 1
ATOM 1627 O O . GLY B 1 23 ? 16.891 5.875 11.055 1 91.62 23 GLY B O 1
ATOM 1628 N N . LEU B 1 24 ? 15.172 7.195 11.383 1 94.56 24 LEU B N 1
ATOM 1629 C CA . LEU B 1 24 ? 14.25 6.32 10.672 1 94.56 24 LEU B CA 1
ATOM 1630 C C . LEU B 1 24 ? 14.594 6.254 9.188 1 94.56 24 LEU B C 1
ATOM 1632 O O . LEU B 1 24 ? 14.445 5.203 8.555 1 94.56 24 LEU B O 1
ATOM 1636 N N . ARG B 1 25 ? 15.078 7.281 8.688 1 94 25 ARG B N 1
ATOM 1637 C CA . ARG B 1 25 ? 15.445 7.297 7.277 1 94 25 ARG B CA 1
ATOM 1638 C C . ARG B 1 25 ? 16.688 6.434 7.027 1 94 25 ARG B C 1
ATOM 1640 O O . ARG B 1 25 ? 16.75 5.723 6.023 1 94 25 ARG B O 1
ATOM 1647 N N . VAL B 1 26 ? 17.547 6.473 7.938 1 93.81 26 VAL B N 1
ATOM 1648 C CA . VAL B 1 26 ? 18.75 5.664 7.824 1 93.81 26 VAL B CA 1
ATOM 1649 C C . VAL B 1 26 ? 18.406 4.188 8 1 93.81 26 VAL B C 1
ATOM 1651 O O . VAL B 1 26 ? 18.906 3.334 7.262 1 93.81 26 VAL B O 1
ATOM 1654 N N . LEU B 1 27 ? 17.578 3.994 8.898 1 96.19 27 LEU B N 1
ATOM 1655 C CA . LEU B 1 27 ? 17.125 2.625 9.117 1 96.19 27 LEU B CA 1
ATOM 1656 C C . LEU B 1 27 ? 16.391 2.098 7.891 1 96.19 27 LEU B C 1
ATOM 1658 O O . LEU B 1 27 ? 16.609 0.961 7.469 1 96.19 27 LEU B O 1
ATOM 1662 N N . ALA B 1 28 ? 15.5 2.918 7.395 1 96.69 28 ALA B N 1
ATOM 1663 C CA . ALA B 1 28 ? 14.758 2.527 6.195 1 96.69 28 ALA B CA 1
ATOM 1664 C C . ALA B 1 28 ? 15.711 2.215 5.043 1 96.69 28 ALA B C 1
ATOM 1666 O O . ALA B 1 28 ? 15.508 1.244 4.309 1 96.69 28 ALA B O 1
ATOM 1667 N N . ASN B 1 29 ? 16.703 2.992 4.934 1 95.75 29 ASN B N 1
ATOM 1668 C CA . ASN B 1 29 ? 17.688 2.754 3.889 1 95.75 29 ASN B CA 1
ATOM 1669 C C . ASN B 1 29 ? 18.406 1.426 4.094 1 95.75 29 ASN B C 1
ATOM 1671 O O . ASN B 1 29 ? 18.625 0.677 3.141 1 95.75 29 ASN B O 1
ATOM 1675 N N . GLY B 1 30 ? 18.781 1.184 5.258 1 96.94 30 GLY B N 1
ATOM 1676 C CA . GLY B 1 30 ? 19.438 -0.085 5.551 1 96.94 30 GLY B CA 1
ATOM 1677 C C . GLY B 1 30 ? 18.562 -1.286 5.227 1 96.94 30 GLY B C 1
ATOM 1678 O O . GLY B 1 30 ? 19.016 -2.23 4.578 1 96.94 30 GLY B O 1
ATOM 1679 N N . PHE B 1 31 ? 17.359 -1.222 5.633 1 97.88 31 PHE B N 1
ATOM 1680 C CA . PHE B 1 31 ? 16.438 -2.316 5.371 1 97.88 31 PHE B CA 1
ATOM 1681 C C . PHE B 1 31 ? 16.234 -2.512 3.873 1 97.88 31 PHE B C 1
ATOM 1683 O O . PHE B 1 31 ? 16.234 -3.645 3.385 1 97.88 31 PHE B O 1
ATOM 1690 N N . ALA B 1 32 ? 16.047 -1.42 3.186 1 97.19 32 ALA B N 1
ATOM 1691 C CA . ALA B 1 32 ? 15.828 -1.5 1.744 1 97.19 32 ALA B CA 1
ATOM 1692 C C . ALA B 1 32 ? 17.047 -2.068 1.028 1 97.19 32 ALA B C 1
ATOM 1694 O O . ALA B 1 32 ? 16.922 -2.875 0.105 1 97.19 32 ALA B O 1
ATOM 1695 N N . THR B 1 33 ? 18.203 -1.688 1.453 1 96.94 33 THR B N 1
ATOM 1696 C CA . THR B 1 33 ? 19.438 -2.168 0.843 1 96.94 33 THR B CA 1
ATOM 1697 C C . THR B 1 33 ? 19.609 -3.668 1.073 1 96.94 33 THR B C 1
ATOM 1699 O O . THR B 1 33 ? 19.922 -4.414 0.142 1 96.94 33 THR B O 1
ATOM 1702 N N . ILE B 1 34 ? 19.359 -4.078 2.266 1 97.5 34 ILE B N 1
ATOM 1703 C CA . ILE B 1 34 ? 19.453 -5.5 2.576 1 97.5 34 ILE B CA 1
ATOM 1704 C C . ILE B 1 34 ? 18.438 -6.281 1.746 1 97.5 34 ILE B C 1
ATOM 1706 O O . ILE B 1 34 ? 18.734 -7.371 1.252 1 97.5 34 ILE B O 1
ATOM 1710 N N . SER B 1 35 ? 17.25 -5.711 1.622 1 97.31 35 SER B N 1
ATOM 1711 C CA . SER B 1 35 ? 16.203 -6.355 0.834 1 97.31 35 SER B CA 1
ATOM 1712 C C . SER B 1 35 ? 16.641 -6.539 -0.617 1 97.31 35 SER B C 1
ATOM 1714 O O . SER B 1 35 ? 16.453 -7.605 -1.198 1 97.31 35 SER B O 1
ATOM 1716 N N . VAL B 1 36 ? 17.266 -5.562 -1.158 1 96.12 36 VAL B N 1
ATOM 1717 C CA . VAL B 1 36 ? 17.703 -5.625 -2.545 1 96.12 36 VAL B CA 1
ATOM 1718 C C . VAL B 1 36 ? 18.828 -6.656 -2.68 1 96.12 36 VAL B C 1
ATOM 1720 O O . VAL B 1 36 ? 18.812 -7.488 -3.59 1 96.12 36 VAL B O 1
ATOM 1723 N N . ILE B 1 37 ? 19.75 -6.664 -1.792 1 95.56 37 ILE B N 1
ATOM 1724 C CA . ILE B 1 37 ? 20.891 -7.566 -1.846 1 95.56 37 ILE B CA 1
ATOM 1725 C C . ILE B 1 37 ? 20.406 -9.016 -1.717 1 95.56 37 ILE B C 1
ATOM 1727 O O . ILE B 1 37 ? 20.891 -9.898 -2.432 1 95.56 37 ILE B O 1
ATOM 1731 N N . THR B 1 38 ? 19.453 -9.242 -0.888 1 94.12 38 THR B N 1
ATOM 1732 C CA . THR B 1 38 ? 18.969 -10.594 -0.634 1 94.12 38 THR B CA 1
ATOM 1733 C C . THR B 1 38 ? 18.312 -11.18 -1.881 1 94.12 38 THR B C 1
ATOM 1735 O O . THR B 1 38 ? 18.531 -12.352 -2.211 1 94.12 38 THR B O 1
ATOM 1738 N N . ILE B 1 39 ? 17.594 -10.43 -2.627 1 91.56 39 ILE B N 1
ATOM 1739 C CA . ILE B 1 39 ? 16.922 -10.93 -3.818 1 91.56 39 ILE B CA 1
ATOM 1740 C C . ILE B 1 39 ? 17.922 -11.086 -4.957 1 91.56 39 ILE B C 1
ATOM 1742 O O . ILE B 1 39 ? 17.844 -12.039 -5.734 1 91.56 39 ILE B O 1
ATOM 1746 N N . LEU B 1 40 ? 18.859 -10.164 -5.004 1 90.62 40 LEU B N 1
ATOM 1747 C CA . LEU B 1 40 ? 19.812 -10.172 -6.098 1 90.62 40 LEU B CA 1
ATOM 1748 C C . LEU B 1 40 ? 20.781 -11.344 -5.965 1 90.62 40 LEU B C 1
ATOM 1750 O O . LEU B 1 40 ? 21.281 -11.867 -6.965 1 90.62 40 LEU B O 1
ATOM 1754 N N . THR B 1 41 ? 21.016 -11.75 -4.805 1 89.88 41 THR B N 1
ATOM 1755 C CA . THR B 1 41 ? 21.953 -12.836 -4.57 1 89.88 41 THR B CA 1
ATOM 1756 C C . THR B 1 41 ? 21.234 -14.164 -4.434 1 89.88 41 THR B C 1
ATOM 1758 O O . THR B 1 41 ? 21.859 -15.203 -4.207 1 89.88 41 THR B O 1
ATOM 1761 N N . SER B 1 42 ? 19.953 -14.18 -4.641 1 87.19 42 SER B N 1
ATOM 1762 C CA . SER B 1 42 ? 19.188 -15.406 -4.438 1 87.19 42 SER B CA 1
ATOM 1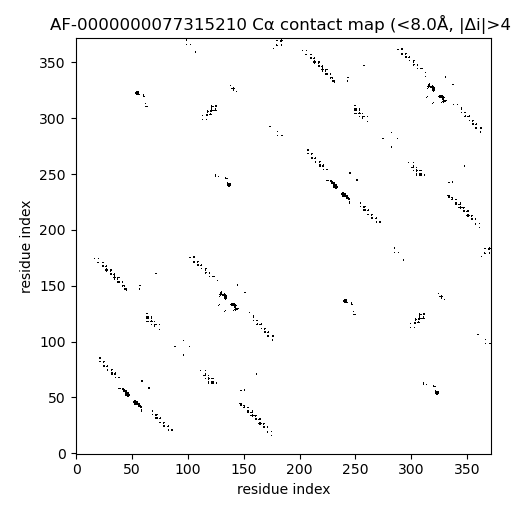763 C C . SER B 1 42 ? 19 -16.156 -5.746 1 87.19 42 SER B C 1
ATOM 1765 O O . SER B 1 42 ? 18.344 -15.672 -6.668 1 87.19 42 SER B O 1
ATOM 1767 N N . THR B 1 43 ? 19.828 -16.984 -6.113 1 85.19 43 THR B N 1
ATOM 1768 C CA . THR B 1 43 ? 19.672 -17.906 -7.238 1 85.19 43 THR B CA 1
ATOM 1769 C C . THR B 1 43 ? 19.844 -19.344 -6.785 1 85.19 43 THR B C 1
ATOM 1771 O O . THR B 1 43 ? 20.688 -19.641 -5.934 1 85.19 43 THR B O 1
ATOM 1774 N N . GLU B 1 44 ? 18.812 -20.062 -7.184 1 85.94 44 GLU B N 1
ATOM 1775 C CA . GLU B 1 44 ? 18.891 -21.469 -6.816 1 85.94 44 GLU B CA 1
ATOM 1776 C C . GLU B 1 44 ? 18.5 -22.375 -7.984 1 85.94 44 GLU B C 1
ATOM 1778 O O . GLU B 1 44 ? 17.469 -22.172 -8.609 1 85.94 44 GLU B O 1
ATOM 1783 N N . GLU B 1 45 ? 19.422 -23.328 -8.25 1 81.12 45 GLU B N 1
ATOM 1784 C CA . GLU B 1 45 ? 19.109 -24.344 -9.242 1 81.12 45 GLU B CA 1
ATOM 1785 C C . GLU B 1 45 ? 18.484 -25.578 -8.586 1 81.12 45 GLU B C 1
ATOM 1787 O O . GLU B 1 45 ? 18.906 -25.984 -7.504 1 81.12 45 GLU B O 1
ATOM 1792 N N . ILE B 1 46 ? 17.406 -26.047 -9.133 1 76.62 46 ILE B N 1
ATOM 1793 C CA . ILE B 1 46 ? 16.688 -27.188 -8.586 1 76.62 46 ILE B CA 1
ATOM 1794 C C . ILE B 1 46 ? 17.156 -28.469 -9.289 1 76.62 46 ILE B C 1
ATOM 1796 O O . ILE B 1 46 ? 17.141 -28.547 -10.523 1 76.62 46 ILE B O 1
ATOM 1800 N N . PHE B 1 47 ? 17.594 -29.406 -8.484 1 73.12 47 PHE B N 1
ATOM 1801 C CA . PHE B 1 47 ? 18.141 -30.656 -9.016 1 73.12 47 PHE B CA 1
ATOM 1802 C C . PHE B 1 47 ? 17.188 -31.812 -8.773 1 73.12 47 PHE B C 1
ATOM 1804 O O . PHE B 1 47 ? 16.516 -31.859 -7.742 1 73.12 47 PHE B O 1
ATOM 1811 N N . MET B 1 48 ? 16.797 -32.406 -9.781 1 64.69 48 MET B N 1
ATOM 1812 C CA . MET B 1 48 ? 16.094 -33.656 -9.555 1 64.69 48 MET B CA 1
ATOM 1813 C C . MET B 1 48 ? 17.078 -34.781 -9.25 1 64.69 48 MET B C 1
ATOM 1815 O O . MET B 1 48 ? 18.281 -34.562 -9.203 1 64.69 48 MET B O 1
ATOM 1819 N N . MET B 1 49 ? 16.531 -36.062 -9.047 1 61.16 49 MET B N 1
ATOM 1820 C CA . MET B 1 49 ? 17.203 -37.281 -8.586 1 61.16 49 MET B CA 1
ATOM 1821 C C . MET B 1 49 ? 18.531 -37.469 -9.305 1 61.16 49 MET B C 1
ATOM 1823 O O . MET B 1 49 ? 19.5 -37.906 -8.703 1 61.16 49 MET B O 1
ATOM 1827 N N . ASN B 1 50 ? 18.641 -37.031 -10.508 1 57.31 50 ASN B N 1
ATOM 1828 C CA . ASN B 1 50 ? 19.891 -37.375 -11.172 1 57.31 50 ASN B CA 1
ATOM 1829 C C . ASN B 1 50 ? 20.844 -36.188 -11.234 1 57.31 50 ASN B C 1
ATOM 1831 O O . ASN B 1 50 ? 21.719 -36.125 -12.102 1 57.31 50 ASN B O 1
ATOM 1835 N N . HIS B 1 51 ? 20.797 -35.281 -10.359 1 63.25 51 HIS B N 1
ATOM 1836 C CA . HIS B 1 51 ? 21.719 -34.156 -10.227 1 63.25 51 HIS B CA 1
ATOM 1837 C C . HIS B 1 51 ? 21.719 -33.312 -11.492 1 63.25 51 HIS B C 1
ATOM 1839 O O . HIS B 1 51 ? 22.75 -32.719 -11.844 1 63.25 51 HIS B O 1
ATOM 1845 N N . VAL B 1 52 ? 20.828 -33.469 -12.445 1 66.31 52 VAL B N 1
ATOM 1846 C CA . VAL B 1 52 ? 20.672 -32.594 -13.602 1 66.31 52 VAL B CA 1
ATOM 1847 C C . VAL B 1 52 ? 19.734 -31.438 -13.242 1 66.31 52 VAL B C 1
ATOM 1849 O O . VAL B 1 52 ? 18.656 -31.656 -12.68 1 66.31 52 VAL B O 1
ATOM 1852 N N . PRO B 1 53 ? 20.344 -30.297 -13.406 1 68.19 53 PRO B N 1
ATOM 1853 C CA . PRO B 1 53 ? 19.5 -29.141 -13.109 1 68.19 53 PRO B CA 1
ATOM 1854 C C . PRO B 1 53 ? 18.266 -29.047 -14.016 1 68.19 53 PRO B C 1
ATOM 1856 O O . PRO B 1 53 ? 18.406 -29.047 -15.242 1 68.19 53 PRO B O 1
ATOM 1859 N N . ILE B 1 54 ? 17.078 -29.141 -13.438 1 68.38 54 ILE B N 1
ATOM 1860 C CA . ILE B 1 54 ? 15.859 -29.203 -14.234 1 68.38 54 ILE B CA 1
ATOM 1861 C C . ILE B 1 54 ? 15.117 -27.875 -14.133 1 68.38 54 ILE B C 1
ATOM 1863 O O . ILE B 1 54 ? 14.383 -27.5 -15.055 1 68.38 54 ILE B O 1
ATOM 1867 N N . ALA B 1 55 ? 15.438 -27.25 -12.977 1 76.75 55 ALA B N 1
ATOM 1868 C CA . ALA B 1 55 ? 14.68 -26.016 -12.797 1 76.75 55 ALA B CA 1
ATOM 1869 C C . ALA B 1 55 ? 15.539 -24.938 -12.148 1 76.75 55 ALA B C 1
ATOM 1871 O O . ALA B 1 55 ? 16.578 -25.234 -11.547 1 76.75 55 ALA B O 1
ATOM 1872 N N . LYS B 1 56 ? 15.32 -23.75 -12.508 1 80.19 56 LYS B N 1
ATOM 1873 C CA . LYS B 1 56 ? 16.047 -22.609 -11.953 1 80.19 56 LYS B CA 1
ATOM 1874 C C . LYS B 1 56 ? 15.078 -21.594 -11.344 1 80.19 56 LYS B C 1
ATOM 1876 O O . LYS B 1 56 ? 14.086 -21.219 -11.969 1 80.19 56 LYS B O 1
ATOM 1881 N N . ALA B 1 57 ? 15.422 -21.344 -10.117 1 82.19 57 ALA B N 1
ATOM 1882 C CA . ALA B 1 57 ? 14.641 -20.312 -9.438 1 82.19 57 ALA B CA 1
ATOM 1883 C C . ALA B 1 57 ? 15.391 -18.984 -9.43 1 82.19 57 ALA B C 1
ATOM 1885 O O . ALA B 1 57 ? 16.5 -18.891 -8.891 1 82.19 57 ALA B O 1
ATOM 1886 N N . HIS B 1 58 ? 14.773 -18.062 -10.094 1 87.19 58 HIS B N 1
ATOM 1887 C CA . HIS B 1 58 ? 15.328 -16.734 -10.242 1 87.19 58 HIS B CA 1
ATOM 1888 C C . HIS B 1 58 ? 14.227 -15.672 -10.203 1 87.19 58 HIS B C 1
ATOM 1890 O O . HIS B 1 58 ? 13.102 -15.93 -10.633 1 87.19 58 HIS B O 1
ATOM 1896 N N . TYR B 1 59 ? 14.609 -14.484 -9.734 1 87 59 TYR B N 1
ATOM 1897 C CA . TYR B 1 59 ? 13.617 -13.43 -9.562 1 87 59 TYR B CA 1
ATOM 1898 C C . TYR B 1 59 ? 13.086 -12.953 -10.914 1 87 59 TYR B C 1
ATOM 1900 O O . TYR B 1 59 ? 11.977 -12.422 -10.992 1 87 59 TYR B O 1
ATOM 1908 N N . SER B 1 60 ? 13.773 -13.156 -11.992 1 85.81 60 SER B N 1
ATOM 1909 C CA . SER B 1 60 ? 13.391 -12.656 -13.305 1 85.81 60 SER B CA 1
ATOM 1910 C C . SER B 1 60 ? 12.172 -13.398 -13.844 1 85.81 60 SER B C 1
ATOM 1912 O O . SER B 1 60 ? 11.508 -12.922 -14.766 1 85.81 60 SER B O 1
ATOM 1914 N N . TYR B 1 61 ? 11.836 -14.5 -13.297 1 84.56 61 TYR B N 1
ATOM 1915 C CA . TYR B 1 61 ? 10.734 -15.305 -13.805 1 84.56 61 TYR B CA 1
ATOM 1916 C C . TYR B 1 61 ? 9.406 -14.859 -13.188 1 84.56 61 TYR B C 1
ATOM 1918 O O . TYR B 1 61 ? 8.336 -15.18 -13.711 1 84.56 61 TYR B O 1
ATOM 1926 N N . SER B 1 62 ? 9.539 -14.195 -12.125 1 87.19 62 SER B N 1
ATOM 1927 C CA . SER B 1 62 ? 8.328 -13.695 -11.477 1 87.19 62 SER B CA 1
ATOM 1928 C C . SER B 1 62 ? 8.18 -12.188 -11.648 1 87.19 62 SER B C 1
ATOM 1930 O O . SER B 1 62 ? 9.039 -11.422 -11.211 1 87.19 62 SER B O 1
ATOM 1932 N N . SER B 1 63 ? 7.113 -11.727 -12.258 1 89.56 63 SER B N 1
ATOM 1933 C CA . SER B 1 63 ? 6.848 -10.312 -12.461 1 89.56 63 SER B CA 1
ATOM 1934 C C . SER B 1 63 ? 6.684 -9.578 -11.125 1 89.56 63 SER B C 1
ATOM 1936 O O . SER B 1 63 ? 7.082 -8.422 -10.992 1 89.56 63 SER B O 1
ATOM 1938 N N . ALA B 1 64 ? 6.078 -10.234 -10.148 1 93.69 64 ALA B N 1
ATOM 1939 C CA . ALA B 1 64 ? 5.875 -9.617 -8.844 1 93.69 64 ALA B CA 1
ATOM 1940 C C . ALA B 1 64 ? 7.211 -9.352 -8.148 1 93.69 64 ALA B C 1
ATOM 1942 O O . ALA B 1 64 ? 7.406 -8.281 -7.566 1 93.69 64 ALA B O 1
ATOM 1943 N N . LEU B 1 65 ? 8.156 -10.266 -8.266 1 93.56 65 LEU B N 1
ATOM 1944 C CA . LEU B 1 65 ? 9.469 -10.102 -7.645 1 93.56 65 LEU B CA 1
ATOM 1945 C C . LEU B 1 65 ? 10.289 -9.039 -8.375 1 93.56 65 LEU B C 1
ATOM 1947 O O . LEU B 1 65 ? 11.016 -8.273 -7.746 1 93.56 65 LEU B O 1
ATOM 1951 N N . ARG B 1 66 ? 10.125 -8.984 -9.633 1 94.56 66 ARG B N 1
ATOM 1952 C CA . ARG B 1 66 ? 10.789 -7.934 -10.398 1 94.56 66 ARG B CA 1
ATOM 1953 C C . ARG B 1 66 ? 10.281 -6.555 -9.992 1 94.56 66 ARG B C 1
ATOM 1955 O O . ARG B 1 66 ? 11.062 -5.621 -9.828 1 94.56 66 ARG B O 1
ATOM 1962 N N . TYR B 1 67 ? 9.016 -6.527 -9.906 1 96.19 67 TYR B N 1
ATOM 1963 C CA . TYR B 1 67 ? 8.414 -5.27 -9.477 1 96.19 67 TYR B CA 1
ATOM 1964 C C . TYR B 1 67 ? 8.906 -4.871 -8.086 1 96.19 67 TYR B C 1
ATOM 1966 O O . TYR B 1 67 ? 9.32 -3.73 -7.875 1 96.19 67 TYR B O 1
ATOM 1974 N N . LYS B 1 68 ? 8.852 -5.758 -7.199 1 97.12 68 LYS B N 1
ATOM 1975 C CA . LYS B 1 68 ? 9.328 -5.48 -5.848 1 97.12 68 LYS B CA 1
ATOM 1976 C C . LYS B 1 68 ? 10.781 -5.016 -5.855 1 97.12 68 LYS B C 1
ATOM 1978 O O . LYS B 1 68 ? 11.148 -4.09 -5.129 1 97.12 68 LYS B O 1
ATOM 1983 N N . LEU B 1 69 ? 11.586 -5.621 -6.668 1 96.38 69 LEU B N 1
ATOM 1984 C CA . LEU B 1 69 ? 13 -5.273 -6.746 1 96.38 69 LEU B CA 1
ATOM 1985 C C . LEU B 1 69 ? 13.18 -3.846 -7.254 1 96.38 69 LEU B C 1
ATOM 1987 O O . LEU B 1 69 ? 13.984 -3.086 -6.715 1 96.38 69 LEU B O 1
ATOM 1991 N N . VAL B 1 70 ? 12.461 -3.477 -8.258 1 96.56 70 VAL B N 1
ATOM 1992 C CA . VAL B 1 70 ? 12.531 -2.125 -8.805 1 96.56 70 VAL B CA 1
ATOM 1993 C C . VAL B 1 70 ? 12.102 -1.117 -7.738 1 96.56 70 VAL B C 1
ATOM 1995 O O . VAL B 1 70 ? 12.758 -0.091 -7.543 1 96.56 70 VAL B O 1
ATOM 1998 N N . VAL B 1 71 ? 11.055 -1.466 -7.062 1 96.88 71 VAL B N 1
ATOM 1999 C CA . VAL B 1 71 ? 10.547 -0.58 -6.02 1 96.88 71 VAL B CA 1
ATOM 2000 C C . VAL B 1 71 ? 11.594 -0.428 -4.918 1 96.88 71 VAL B C 1
ATOM 2002 O O . VAL B 1 71 ? 11.891 0.688 -4.48 1 96.88 71 VAL B O 1
ATOM 2005 N N . ASP B 1 72 ? 12.141 -1.54 -4.508 1 97.62 72 ASP B N 1
ATOM 2006 C CA . ASP B 1 72 ? 13.156 -1.5 -3.461 1 97.62 72 ASP B CA 1
ATOM 2007 C C . ASP B 1 72 ? 14.344 -0.639 -3.885 1 97.62 72 ASP B C 1
ATOM 2009 O O . ASP B 1 72 ? 14.875 0.132 -3.082 1 97.62 72 ASP B O 1
ATOM 2013 N N . ALA B 1 73 ? 14.695 -0.772 -5.082 1 96.62 73 ALA B N 1
ATOM 2014 C CA . ALA B 1 73 ? 15.828 0.003 -5.578 1 96.62 73 ALA B CA 1
ATOM 2015 C C . ALA B 1 73 ? 15.516 1.496 -5.586 1 96.62 73 ALA B C 1
ATOM 2017 O O . ALA B 1 73 ? 16.344 2.314 -5.195 1 96.62 73 ALA B O 1
ATOM 2018 N N . VAL B 1 74 ? 14.367 1.862 -5.992 1 96.75 74 VAL B N 1
ATOM 2019 C CA . VAL B 1 74 ? 13.938 3.254 -6.02 1 96.75 74 VAL B CA 1
ATOM 2020 C C . VAL B 1 74 ? 13.93 3.82 -4.602 1 96.75 74 VAL B C 1
ATOM 2022 O O . VAL B 1 74 ? 14.43 4.922 -4.359 1 96.75 74 VAL B O 1
ATOM 2025 N N . VAL B 1 75 ? 13.398 3.039 -3.732 1 96.25 75 VAL B N 1
ATOM 2026 C CA . VAL B 1 75 ? 13.297 3.475 -2.344 1 96.25 75 VAL B CA 1
ATOM 2027 C C . VAL B 1 75 ? 14.688 3.611 -1.74 1 96.25 75 VAL B C 1
ATOM 2029 O O . VAL B 1 75 ? 14.945 4.523 -0.949 1 96.25 75 VAL B O 1
ATOM 2032 N N . CYS B 1 76 ? 15.555 2.746 -2.135 1 95.25 76 CYS B N 1
ATOM 2033 C CA . CYS B 1 76 ? 16.938 2.824 -1.657 1 95.25 76 CYS B CA 1
ATOM 2034 C C . CYS B 1 76 ? 17.578 4.141 -2.07 1 95.25 76 CYS B C 1
ATOM 2036 O O . CYS B 1 76 ? 18.156 4.844 -1.238 1 95.25 76 CYS B O 1
ATOM 2038 N N . VAL B 1 77 ? 17.438 4.469 -3.277 1 94.69 77 VAL B N 1
ATOM 2039 C CA . VAL B 1 77 ? 18.047 5.691 -3.799 1 94.69 77 VAL B CA 1
ATOM 2040 C C . VAL B 1 77 ? 17.391 6.906 -3.145 1 94.69 77 VAL B C 1
ATOM 2042 O O . VAL B 1 77 ? 18.078 7.82 -2.684 1 94.69 77 VAL B O 1
ATOM 2045 N N . PHE B 1 78 ? 16.156 6.859 -2.994 1 95.69 78 PHE B N 1
ATOM 2046 C CA . PHE B 1 78 ? 15.422 7.969 -2.4 1 95.69 78 PHE B CA 1
ATOM 2047 C C . PHE B 1 78 ? 15.82 8.164 -0.941 1 95.69 78 PHE B C 1
ATOM 2049 O O . PHE B 1 78 ? 16.062 9.289 -0.504 1 95.69 78 PHE B O 1
ATOM 2056 N N . SER B 1 79 ? 15.805 7.109 -0.261 1 93.94 79 SER B N 1
ATOM 2057 C CA . SER B 1 79 ? 16.094 7.199 1.166 1 93.94 79 SER B CA 1
ATOM 2058 C C . SER B 1 79 ? 17.516 7.688 1.406 1 93.94 79 SER B C 1
ATOM 2060 O O . SER B 1 79 ? 17.766 8.445 2.346 1 93.94 79 SER B O 1
ATOM 2062 N N . LEU B 1 80 ? 18.422 7.285 0.581 1 93.5 80 LEU B N 1
ATOM 2063 C CA . LEU B 1 80 ? 19.797 7.746 0.704 1 93.5 80 LEU B CA 1
ATOM 2064 C C . LEU B 1 80 ? 19.891 9.242 0.445 1 93.5 80 LEU B C 1
ATOM 2066 O O . LEU B 1 80 ? 20.469 9.984 1.253 1 93.5 80 LEU B O 1
ATOM 2070 N N . LEU B 1 81 ? 19.312 9.695 -0.593 1 92.75 81 LEU B N 1
ATOM 2071 C CA . LEU B 1 81 ? 19.359 11.102 -0.964 1 92.75 81 LEU B CA 1
ATOM 2072 C C . LEU B 1 81 ? 18.641 11.961 0.069 1 92.75 81 LEU B C 1
ATOM 2074 O O . LEU B 1 81 ? 19.125 13.023 0.455 1 92.75 81 LEU B O 1
ATOM 2078 N N . SER B 1 82 ? 17.531 11.523 0.464 1 91.75 82 SER B N 1
ATOM 2079 C CA . SER B 1 82 ? 16.766 12.281 1.443 1 91.75 82 SER B CA 1
ATOM 2080 C C . SER B 1 82 ? 17.484 12.352 2.783 1 91.75 82 SER B C 1
ATOM 2082 O O . SER B 1 82 ? 17.406 13.352 3.492 1 91.75 82 SER B O 1
ATOM 2084 N N . SER B 1 83 ? 18.141 11.258 3.139 1 90.12 83 SER B N 1
ATOM 2085 C CA . SER B 1 83 ? 18.891 11.25 4.387 1 90.12 83 SER B CA 1
ATOM 2086 C C . SER B 1 83 ? 20.016 12.289 4.359 1 90.12 83 SER B C 1
ATOM 2088 O O . SER B 1 83 ? 20.234 13 5.344 1 90.12 83 SER B O 1
ATOM 2090 N N . ILE B 1 84 ? 20.719 12.461 3.316 1 90.25 84 ILE B N 1
ATOM 2091 C CA . ILE B 1 84 ? 21.812 13.414 3.174 1 90.25 84 ILE B CA 1
ATOM 2092 C C . ILE B 1 84 ? 21.25 14.836 3.215 1 90.25 84 ILE B C 1
ATOM 2094 O O . ILE B 1 84 ? 21.797 15.703 3.906 1 90.25 84 ILE B O 1
ATOM 2098 N N . LEU B 1 85 ? 20.188 15.062 2.562 1 86.56 85 LEU B N 1
ATOM 2099 C CA . LEU B 1 85 ? 19.594 16.391 2.488 1 86.56 85 LEU B CA 1
ATOM 2100 C C . LEU B 1 85 ? 19.094 16.844 3.857 1 86.56 85 LEU B C 1
ATOM 2102 O O . LEU B 1 85 ? 19.359 17.969 4.273 1 86.56 85 LEU B O 1
ATOM 2106 N N . VAL B 1 86 ? 18.406 15.977 4.5 1 85.25 86 VAL B N 1
ATOM 2107 C CA . VAL B 1 86 ? 17.859 16.328 5.801 1 85.25 86 VAL B CA 1
ATOM 2108 C C . VAL B 1 86 ? 18.984 16.531 6.809 1 85.25 86 VAL B C 1
ATOM 2110 O O . VAL B 1 86 ? 18.922 17.438 7.645 1 85.25 86 VAL B O 1
ATOM 2113 N N . TYR B 1 87 ? 20 15.727 6.691 1 85.19 87 TYR B N 1
ATOM 2114 C CA . TYR B 1 87 ? 21.156 15.859 7.578 1 85.19 87 TYR B CA 1
ATOM 2115 C C . TYR B 1 87 ? 21.844 17.203 7.375 1 85.19 87 TYR B C 1
ATOM 2117 O O . TYR B 1 87 ? 22.188 17.891 8.344 1 85.19 87 TYR B O 1
ATOM 2125 N N . LYS B 1 88 ? 22.094 17.656 6.215 1 85 88 LYS B N 1
ATOM 2126 C CA . LYS B 1 88 ? 22.75 18.922 5.91 1 85 88 LYS B CA 1
ATOM 2127 C C . LYS B 1 88 ? 21.906 20.109 6.383 1 85 88 LYS B C 1
ATOM 2129 O O . LYS B 1 88 ? 22.438 21.094 6.891 1 85 88 LYS B O 1
ATOM 2134 N N . LYS B 1 89 ? 20.641 19.953 6.168 1 81.81 89 LYS B N 1
ATOM 2135 C CA . LYS B 1 89 ? 19.75 21.031 6.574 1 81.81 89 LYS B CA 1
ATOM 2136 C C . LYS B 1 89 ? 19.734 21.188 8.094 1 81.81 89 LYS B C 1
ATOM 2138 O O . LYS B 1 89 ? 19.641 22.297 8.609 1 81.81 89 LYS B O 1
ATOM 2143 N N . MET B 1 90 ? 19.781 20.125 8.734 1 76.88 90 MET B N 1
ATOM 2144 C CA . MET B 1 90 ? 19.781 20.156 10.195 1 76.88 90 MET B CA 1
ATOM 2145 C C . MET B 1 90 ? 21.062 20.766 10.727 1 76.88 90 MET B C 1
ATOM 2147 O O . MET B 1 90 ? 21.062 21.469 11.734 1 76.88 90 MET B O 1
ATOM 2151 N N . LYS B 1 91 ? 22.156 20.531 10.148 1 78.56 91 LYS B N 1
ATOM 2152 C CA . LYS B 1 91 ? 23.453 21.031 10.586 1 78.56 91 LYS B CA 1
ATOM 2153 C C . LYS B 1 91 ? 23.594 22.516 10.25 1 78.56 91 LYS B C 1
ATOM 2155 O O . LYS B 1 91 ? 24.188 23.281 11.008 1 78.56 91 LYS B O 1
ATOM 2160 N N . CYS B 1 92 ? 23.156 22.828 9.086 1 71.5 92 CYS B N 1
ATOM 2161 C CA . CYS B 1 92 ? 23.406 24.188 8.625 1 71.5 92 CYS B CA 1
ATOM 2162 C C . CYS B 1 92 ? 22.375 25.156 9.227 1 71.5 92 CYS B C 1
ATOM 2164 O O . CYS B 1 92 ? 22.656 26.344 9.359 1 71.5 92 CYS B O 1
ATOM 2166 N N . SER B 1 93 ? 21.109 24.703 9.25 1 61.38 93 SER B N 1
ATOM 2167 C CA . SER B 1 93 ? 20.062 25.703 9.422 1 61.38 93 SER B CA 1
ATOM 2168 C C . SER B 1 93 ? 19.844 26.031 10.898 1 61.38 93 SER B C 1
ATOM 2170 O O . SER B 1 93 ? 19.547 25.141 11.695 1 61.38 93 SER B O 1
ATOM 2172 N N . HIS B 1 94 ? 20.531 26.969 11.383 1 58.41 94 HIS B N 1
ATOM 2173 C CA . HIS B 1 94 ? 20.141 27.609 12.625 1 58.41 94 HIS B CA 1
ATOM 2174 C C . HIS B 1 94 ? 18.641 27.938 12.633 1 58.41 94 HIS B C 1
ATOM 2176 O O . HIS B 1 94 ? 18.094 28.359 13.656 1 58.41 94 HIS B O 1
ATOM 2182 N N . THR B 1 95 ? 17.922 27.891 11.469 1 58.09 95 THR B N 1
ATOM 2183 C CA . THR B 1 95 ? 16.516 28.281 11.422 1 58.09 95 THR B CA 1
ATOM 2184 C C . THR B 1 95 ? 15.625 27.078 11.141 1 58.09 95 THR B C 1
ATOM 2186 O O . THR B 1 95 ? 16.047 26.125 10.477 1 58.09 95 THR B O 1
ATOM 2189 N N . GLU B 1 96 ? 14.617 26.859 11.898 1 59.62 96 GLU B N 1
ATOM 2190 C CA . GLU B 1 96 ? 13.617 25.797 11.758 1 59.62 96 GLU B CA 1
ATOM 2191 C C . GLU B 1 96 ? 13.234 25.594 10.297 1 59.62 96 GLU B C 1
ATOM 2193 O O . GLU B 1 96 ? 13.023 26.578 9.562 1 59.62 96 GLU B O 1
ATOM 2198 N N . PRO B 1 97 ? 13.531 24.453 9.781 1 62.25 97 PRO B N 1
ATOM 2199 C CA . PRO B 1 97 ? 13.094 24.219 8.406 1 62.25 97 PRO B CA 1
ATOM 2200 C C . PRO B 1 97 ? 11.656 24.672 8.156 1 62.25 97 PRO B C 1
ATOM 2202 O O . PRO B 1 97 ? 10.805 24.562 9.039 1 62.25 97 PRO B O 1
ATOM 2205 N N . LYS B 1 98 ? 11.438 25.391 7.09 1 71.56 98 LYS B N 1
ATOM 2206 C CA . LYS B 1 98 ? 10.141 25.938 6.691 1 71.56 98 LYS B CA 1
ATOM 2207 C C . LYS B 1 98 ? 9.078 24.844 6.625 1 71.56 98 LYS B C 1
ATOM 2209 O O . LYS B 1 98 ? 9.398 23.672 6.379 1 71.56 98 LYS B O 1
ATOM 2214 N N . ILE B 1 99 ? 8.047 25.094 6.984 1 78.19 99 ILE B N 1
ATOM 2215 C CA . ILE B 1 99 ? 6.855 24.25 6.957 1 78.19 99 ILE B CA 1
ATOM 2216 C C . ILE B 1 99 ? 6.715 23.594 5.586 1 78.19 99 ILE B C 1
ATOM 2218 O O . ILE B 1 99 ? 6.336 22.422 5.48 1 78.19 99 ILE B O 1
ATOM 2222 N N . SER B 1 100 ? 7.199 24.297 4.594 1 79.5 100 SER B N 1
ATOM 2223 C CA . SER B 1 100 ? 7.074 23.797 3.232 1 79.5 100 SER B CA 1
ATOM 2224 C C . SER B 1 100 ? 8.016 22.625 2.992 1 79.5 100 SER B C 1
ATOM 2226 O O . SER B 1 100 ? 7.672 21.688 2.266 1 79.5 100 SER B O 1
ATOM 2228 N N . PHE B 1 101 ? 9.133 22.719 3.609 1 79.12 101 PHE B N 1
ATOM 2229 C CA . PHE B 1 101 ? 10.094 21.641 3.459 1 79.12 101 PHE B CA 1
ATOM 2230 C C . PHE B 1 101 ? 9.594 20.359 4.129 1 79.12 101 PHE B C 1
ATOM 2232 O O . PHE B 1 101 ? 9.672 19.281 3.549 1 79.12 101 PHE B O 1
ATOM 2239 N N . HIS B 1 102 ? 8.906 20.484 5.18 1 79.56 102 HIS B N 1
ATOM 2240 C CA . HIS B 1 102 ? 8.383 19.344 5.902 1 79.56 102 HIS B CA 1
ATOM 2241 C C . HIS B 1 102 ? 7.184 18.734 5.176 1 79.56 102 HIS B C 1
ATOM 2243 O O . HIS B 1 102 ? 7.004 17.516 5.184 1 79.56 102 HIS B O 1
ATOM 2249 N N . PHE B 1 103 ? 6.531 19.609 4.59 1 84.75 103 PHE B N 1
ATOM 2250 C CA . PHE B 1 103 ? 5.375 19.141 3.84 1 84.75 103 PHE B CA 1
ATOM 2251 C C . PHE B 1 103 ? 5.809 18.359 2.605 1 84.75 103 PHE B C 1
ATOM 2253 O O . PHE B 1 103 ? 5.203 17.344 2.264 1 84.75 103 PHE B O 1
ATOM 2260 N N . CYS B 1 104 ? 6.824 18.797 1.955 1 86.75 104 CYS B N 1
ATOM 2261 C CA . CYS B 1 104 ? 7.34 18.078 0.793 1 86.75 104 CYS B CA 1
ATOM 2262 C C . CYS B 1 104 ? 7.895 16.719 1.194 1 86.75 104 CYS B C 1
ATOM 2264 O O . CYS B 1 104 ? 7.68 15.727 0.495 1 86.75 104 CYS B O 1
ATOM 2266 N N . LEU B 1 105 ? 8.531 16.703 2.26 1 85.19 105 LEU B N 1
ATOM 2267 C CA . LEU B 1 105 ? 9.062 15.438 2.752 1 85.19 105 LEU B CA 1
ATOM 2268 C C . LEU B 1 105 ? 7.93 14.477 3.107 1 85.19 105 LEU B C 1
ATOM 2270 O O . LEU B 1 105 ? 8.039 13.273 2.875 1 85.19 105 LEU B O 1
ATOM 2274 N N . LEU B 1 106 ? 6.906 14.969 3.596 1 88.25 106 LEU B N 1
ATOM 2275 C CA . LEU B 1 106 ? 5.75 14.156 3.949 1 88.25 106 LEU B CA 1
ATOM 2276 C C . LEU B 1 106 ? 5.148 13.5 2.713 1 88.25 106 LEU B C 1
ATOM 2278 O O . LEU B 1 106 ? 4.852 12.305 2.723 1 88.25 106 LEU B O 1
ATOM 2282 N N . ILE B 1 107 ? 5.027 14.211 1.685 1 91.31 107 ILE B N 1
ATOM 2283 C CA . ILE B 1 107 ? 4.438 13.695 0.455 1 91.31 107 ILE B CA 1
ATOM 2284 C C . ILE B 1 107 ? 5.344 12.625 -0.148 1 91.31 107 ILE B C 1
ATOM 2286 O O . ILE B 1 107 ? 4.875 11.555 -0.535 1 91.31 107 ILE B O 1
ATOM 2290 N N . PHE B 1 108 ? 6.59 12.938 -0.218 1 93.31 108 PHE B N 1
ATOM 2291 C CA . PHE B 1 108 ? 7.523 12 -0.817 1 93.31 108 PHE B CA 1
ATOM 2292 C C . PHE B 1 108 ? 7.617 10.727 0.015 1 93.31 108 PHE B C 1
ATOM 2294 O O . PHE B 1 108 ? 7.711 9.625 -0.532 1 93.31 108 PHE B O 1
ATOM 2301 N N . ASP B 1 109 ? 7.605 10.914 1.292 1 94.44 109 ASP B N 1
ATOM 2302 C CA . ASP B 1 109 ? 7.613 9.75 2.168 1 94.44 109 ASP B CA 1
ATOM 2303 C C . ASP B 1 109 ? 6.348 8.914 1.984 1 94.44 109 ASP B C 1
ATOM 2305 O O . ASP B 1 109 ? 6.402 7.68 2.008 1 94.44 109 ASP B O 1
ATOM 2309 N N . MET B 1 110 ? 5.281 9.547 1.794 1 95.25 110 MET B N 1
ATOM 2310 C CA . MET B 1 110 ? 4.016 8.852 1.583 1 95.25 110 MET B CA 1
ATOM 2311 C C . MET B 1 110 ? 4.031 8.07 0.274 1 95.25 110 MET B C 1
ATOM 2313 O O . MET B 1 110 ? 3.566 6.93 0.22 1 95.25 110 MET B O 1
ATOM 2317 N N . VAL B 1 111 ? 4.574 8.641 -0.711 1 94.94 111 VAL B N 1
ATOM 2318 C CA . VAL B 1 111 ? 4.66 7.984 -2.012 1 94.94 111 VAL B CA 1
ATOM 2319 C C . VAL B 1 111 ? 5.547 6.746 -1.911 1 94.94 111 VAL B C 1
ATOM 2321 O O . VAL B 1 111 ? 5.203 5.684 -2.439 1 94.94 111 VAL B O 1
ATOM 2324 N N . MET B 1 112 ? 6.652 6.836 -1.232 1 95.81 112 MET B N 1
ATOM 2325 C CA . MET B 1 112 ? 7.559 5.695 -1.079 1 95.81 112 MET B CA 1
ATOM 2326 C C . MET B 1 112 ? 6.902 4.59 -0.261 1 95.81 112 MET B C 1
ATOM 2328 O O . MET B 1 112 ? 7.086 3.406 -0.553 1 95.81 112 MET B O 1
ATOM 2332 N N . MET B 1 113 ? 6.188 5.016 0.684 1 96.31 113 MET B N 1
ATOM 2333 C CA . MET B 1 113 ? 5.484 4.035 1.507 1 96.31 113 MET B CA 1
ATOM 2334 C C . MET B 1 113 ? 4.465 3.26 0.678 1 96.31 113 MET B C 1
ATOM 2336 O O . MET B 1 113 ? 4.363 2.037 0.8 1 96.31 113 MET B O 1
ATOM 2340 N N . ILE B 1 114 ? 3.75 3.949 -0.12 1 97 114 ILE B N 1
ATOM 2341 C CA . ILE B 1 114 ? 2.736 3.336 -0.973 1 97 114 ILE B CA 1
ATOM 2342 C C . ILE B 1 114 ? 3.402 2.381 -1.962 1 97 114 ILE B C 1
ATOM 2344 O O . ILE B 1 114 ? 2.936 1.257 -2.156 1 97 114 ILE B O 1
ATOM 2348 N N . LEU B 1 115 ? 4.484 2.797 -2.492 1 96.12 115 LEU B N 1
ATOM 2349 C CA . LEU B 1 115 ? 5.219 1.955 -3.428 1 96.12 115 LEU B CA 1
ATOM 2350 C C . LEU B 1 115 ? 5.746 0.703 -2.734 1 96.12 115 LEU B C 1
ATOM 2352 O O . LEU B 1 115 ? 5.609 -0.406 -3.258 1 96.12 115 LEU B O 1
ATOM 2356 N N . MET B 1 116 ? 6.227 0.894 -1.581 1 97.19 116 MET B N 1
ATOM 2357 C CA . MET B 1 116 ? 6.828 -0.218 -0.851 1 97.19 116 MET B CA 1
ATOM 2358 C C . MET B 1 116 ? 5.777 -1.259 -0.482 1 97.19 116 MET B C 1
ATOM 2360 O O . MET B 1 116 ? 5.98 -2.455 -0.695 1 97.19 116 MET B O 1
ATOM 2364 N N . ILE B 1 117 ? 4.711 -0.809 0.017 1 97.06 117 ILE B N 1
ATOM 2365 C CA . ILE B 1 117 ? 3.701 -1.773 0.444 1 97.06 117 ILE B CA 1
ATOM 2366 C C . ILE B 1 117 ? 3.078 -2.443 -0.778 1 97.06 117 ILE B C 1
ATOM 2368 O O . ILE B 1 117 ? 2.729 -3.627 -0.734 1 97.06 117 ILE B O 1
ATOM 2372 N N . SER B 1 118 ? 2.967 -1.711 -1.865 1 97.19 118 SER B N 1
ATOM 2373 C CA . SER B 1 118 ? 2.441 -2.322 -3.082 1 97.19 118 SER B CA 1
ATOM 2374 C C . SER B 1 118 ? 3.367 -3.422 -3.592 1 97.19 118 SER B C 1
ATOM 2376 O O . SER B 1 118 ? 2.91 -4.512 -3.941 1 97.19 118 SER B O 1
ATOM 2378 N N . GLY B 1 119 ? 4.645 -3.125 -3.619 1 97.12 119 GLY B N 1
ATOM 2379 C CA . GLY B 1 119 ? 5.605 -4.121 -4.062 1 97.12 119 GLY B CA 1
ATOM 2380 C C . GLY B 1 119 ? 5.684 -5.324 -3.146 1 97.12 119 GLY B C 1
ATOM 2381 O O . GLY B 1 119 ? 5.699 -6.469 -3.611 1 97.12 119 GLY B O 1
ATOM 2382 N N . CYS B 1 120 ? 5.676 -5.07 -1.927 1 96.69 120 CYS B N 1
ATOM 2383 C CA . CYS B 1 120 ? 5.766 -6.137 -0.934 1 96.69 120 CYS B CA 1
ATOM 2384 C C . CYS B 1 120 ? 4.516 -7.008 -0.951 1 96.69 120 CYS B C 1
ATOM 2386 O O . CYS B 1 120 ? 4.605 -8.234 -0.894 1 96.69 120 CYS B O 1
ATOM 2388 N N . ALA B 1 121 ? 3.453 -6.371 -1.042 1 97.25 121 ALA B N 1
ATOM 2389 C CA . ALA B 1 121 ? 2.199 -7.121 -1.022 1 97.25 121 ALA B CA 1
ATOM 2390 C C . ALA B 1 121 ? 2.061 -7.992 -2.27 1 97.25 121 ALA B C 1
ATOM 2392 O O . ALA B 1 121 ? 1.595 -9.133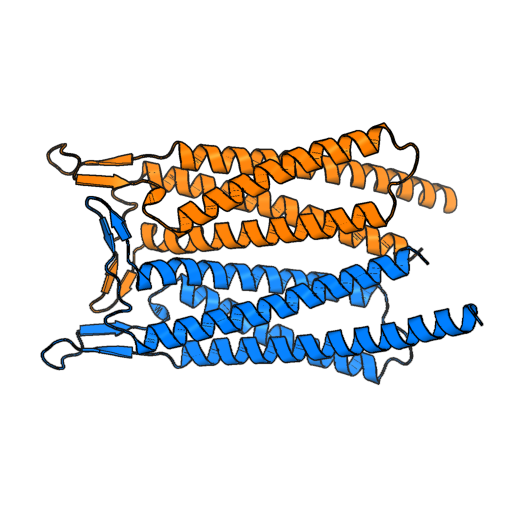 -2.189 1 97.25 121 ALA B O 1
ATOM 2393 N N . ALA B 1 122 ? 2.424 -7.438 -3.371 1 96.94 122 ALA B N 1
ATOM 2394 C CA . ALA B 1 122 ? 2.414 -8.227 -4.598 1 96.94 122 ALA B CA 1
ATOM 2395 C C . ALA B 1 122 ? 3.322 -9.453 -4.469 1 96.94 122 ALA B C 1
ATOM 2397 O O . ALA B 1 122 ? 2.92 -10.57 -4.801 1 96.94 122 ALA B O 1
ATOM 2398 N N . ALA B 1 123 ? 4.516 -9.266 -3.994 1 96.69 123 ALA B N 1
ATOM 2399 C CA . ALA B 1 123 ? 5.461 -10.367 -3.814 1 96.69 123 ALA B CA 1
ATOM 2400 C C . ALA B 1 123 ? 4.957 -11.359 -2.771 1 96.69 123 ALA B C 1
ATOM 2402 O O . ALA B 1 123 ? 5.152 -12.57 -2.912 1 96.69 123 ALA B O 1
ATOM 2403 N N . THR B 1 124 ? 4.367 -10.812 -1.761 1 95.81 124 THR B N 1
ATOM 2404 C CA . THR B 1 124 ? 3.816 -11.68 -0.726 1 95.81 124 THR B CA 1
ATOM 2405 C C . THR B 1 124 ? 2.693 -12.547 -1.29 1 95.81 124 THR B C 1
ATOM 2407 O O . THR B 1 124 ? 2.6 -13.734 -0.971 1 95.81 124 THR B O 1
ATOM 2410 N N . GLY B 1 125 ? 1.881 -12.016 -2.143 1 94.94 125 GLY B N 1
ATOM 2411 C CA . GLY B 1 125 ? 0.826 -12.789 -2.77 1 94.94 125 GLY B CA 1
ATOM 2412 C C . GLY B 1 125 ? 1.352 -13.953 -3.588 1 94.94 125 GLY B C 1
ATOM 2413 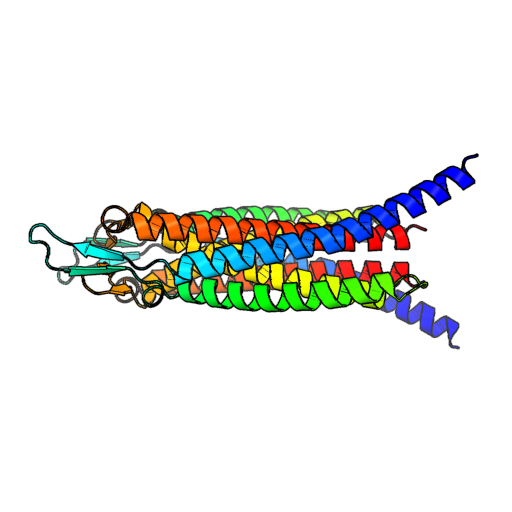O O . GLY B 1 125 ? 0.896 -15.094 -3.428 1 94.94 125 GLY B O 1
ATOM 2414 N N . VAL B 1 126 ? 2.299 -13.68 -4.352 1 93.38 126 VAL B N 1
ATOM 2415 C CA . VAL B 1 126 ? 2.896 -14.719 -5.18 1 93.38 126 VAL B CA 1
ATOM 2416 C C . VAL B 1 126 ? 3.707 -15.68 -4.305 1 93.38 126 VAL B C 1
ATOM 2418 O O . VAL B 1 126 ? 3.764 -16.875 -4.574 1 93.38 126 VAL B O 1
ATOM 2421 N N . GLY B 1 127 ? 4.316 -15.125 -3.293 1 92.62 127 GLY B N 1
ATOM 2422 C CA . GLY B 1 127 ? 5.062 -15.953 -2.361 1 92.62 127 GLY B CA 1
ATOM 2423 C C . GLY B 1 127 ? 4.207 -17 -1.678 1 92.62 127 GLY B C 1
ATOM 2424 O O . GLY B 1 127 ? 4.645 -18.141 -1.488 1 92.62 127 GLY B O 1
ATOM 2425 N N . PHE B 1 128 ? 3.043 -16.688 -1.363 1 92.25 128 PHE B N 1
ATOM 2426 C CA . PHE B 1 128 ? 2.148 -17.656 -0.736 1 92.25 128 PHE B CA 1
ATOM 2427 C C . PHE B 1 128 ? 1.759 -18.75 -1.721 1 92.25 128 PHE B C 1
ATOM 2429 O O . PHE B 1 128 ? 1.584 -19.906 -1.332 1 92.25 128 PHE B O 1
ATOM 2436 N N . VAL B 1 129 ? 1.609 -18.391 -2.908 1 89.94 129 VAL B N 1
ATOM 2437 C CA . VAL B 1 129 ? 1.335 -19.391 -3.936 1 89.94 129 VAL B CA 1
ATOM 2438 C C . VAL B 1 129 ? 2.535 -20.328 -4.086 1 89.94 129 VAL B C 1
ATOM 2440 O O . VAL B 1 129 ? 2.373 -21.531 -4.258 1 89.94 129 VAL B O 1
ATOM 2443 N N . ALA B 1 130 ? 3.688 -19.719 -4.023 1 90.5 130 ALA B N 1
ATOM 2444 C CA . ALA B 1 130 ? 4.906 -20.516 -4.125 1 90.5 130 ALA B CA 1
ATOM 2445 C C . ALA B 1 130 ? 5.055 -21.453 -2.924 1 90.5 130 ALA B C 1
ATOM 2447 O O . ALA B 1 130 ? 5.609 -22.547 -3.043 1 90.5 130 ALA B O 1
ATOM 2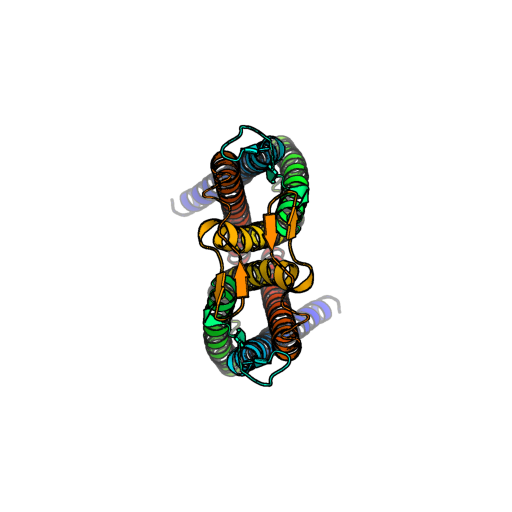448 N N . LEU B 1 131 ? 4.602 -21.047 -1.823 1 90.12 131 LEU B N 1
ATOM 2449 C CA . LEU B 1 131 ? 4.75 -21.797 -0.583 1 90.12 131 LEU B CA 1
ATOM 2450 C C . LEU B 1 131 ? 3.686 -22.891 -0.48 1 90.12 131 LEU B C 1
ATOM 2452 O O . LEU B 1 131 ? 3.99 -24.031 -0.136 1 90.12 131 LEU B O 1
ATOM 2456 N N . LYS B 1 132 ? 2.404 -22.516 -0.806 1 88.56 132 LYS B N 1
ATOM 2457 C CA . LYS B 1 132 ? 1.294 -23.438 -0.55 1 88.56 132 LYS B CA 1
ATOM 2458 C C . LYS B 1 132 ? 0.706 -23.969 -1.854 1 88.56 132 LYS B C 1
ATOM 2460 O O . LYS B 1 132 ? 0.018 -24.984 -1.861 1 88.56 132 LYS B O 1
ATOM 2465 N N . GLY B 1 133 ? 1 -23.297 -2.941 1 85.94 133 GLY B N 1
ATOM 2466 C CA . GLY B 1 133 ? 0.376 -23.656 -4.203 1 85.94 133 GLY B CA 1
ATOM 2467 C C . GLY B 1 133 ? -1.101 -23.312 -4.258 1 85.94 133 GLY B C 1
ATOM 2468 O O . GLY B 1 133 ? -1.627 -22.656 -3.355 1 85.94 133 GLY B O 1
ATOM 2469 N N . ILE B 1 134 ? -1.736 -23.562 -5.387 1 82.81 134 ILE B N 1
ATOM 2470 C CA . ILE B 1 134 ? -3.174 -23.422 -5.594 1 82.81 134 ILE B CA 1
ATOM 2471 C C . ILE B 1 134 ? -3.756 -24.734 -6.098 1 82.81 134 ILE B C 1
ATOM 2473 O O . ILE B 1 134 ? -3.332 -25.25 -7.137 1 82.81 134 ILE B O 1
ATOM 2477 N N . GLU B 1 135 ? -4.598 -25.234 -5.172 1 78.56 135 GLU B N 1
ATOM 2478 C CA . GLU B 1 135 ? -5.254 -26.469 -5.578 1 78.56 135 GLU B CA 1
ATOM 2479 C C . GLU B 1 135 ? -6.742 -26.25 -5.824 1 78.56 135 GLU B C 1
ATOM 2481 O O . GLU B 1 135 ? -7.512 -26.078 -4.875 1 78.56 135 GLU B O 1
ATOM 2486 N N . ALA B 1 136 ? -7.086 -26.094 -6.988 1 74.94 136 ALA B N 1
ATOM 2487 C CA . ALA B 1 136 ? -8.484 -26.031 -7.422 1 74.94 136 ALA B CA 1
ATOM 2488 C C . ALA B 1 136 ? -8.805 -27.125 -8.422 1 74.94 136 ALA B C 1
ATOM 2490 O O . ALA B 1 136 ? -7.902 -27.703 -9.039 1 74.94 136 ALA B O 1
ATOM 2491 N N . PRO B 1 137 ? -10.094 -27.562 -8.344 1 72.88 137 PRO B N 1
ATOM 2492 C CA . PRO B 1 137 ? -10.43 -28.594 -9.336 1 72.88 137 PRO B CA 1
ATOM 2493 C C . PRO B 1 137 ? -9.969 -28.219 -10.75 1 72.88 137 PRO B C 1
ATOM 2495 O O . PRO B 1 137 ? -10.406 -27.203 -11.289 1 72.88 137 PRO B O 1
ATOM 2498 N N . GLY B 1 138 ? -9 -28.938 -11.305 1 72.31 138 GLY B N 1
ATOM 2499 C CA . GLY B 1 138 ? -8.547 -28.734 -12.672 1 72.31 138 GLY B CA 1
ATOM 2500 C C . GLY B 1 138 ? -7.422 -27.719 -12.789 1 72.31 138 GLY B C 1
ATOM 2501 O O . GLY B 1 138 ? -6.867 -27.531 -13.867 1 72.31 138 GLY B O 1
ATOM 2502 N N . ILE B 1 139 ? -7.176 -27.031 -11.742 1 73.06 139 ILE B N 1
ATOM 2503 C CA . ILE B 1 139 ? -6.113 -26.031 -11.734 1 73.06 139 ILE B CA 1
ATOM 2504 C C . ILE B 1 139 ? -5.145 -26.312 -10.586 1 73.06 139 ILE B C 1
ATOM 2506 O O . ILE B 1 139 ? -5.562 -26.5 -9.445 1 73.06 139 ILE B O 1
ATOM 2510 N N . SER B 1 140 ? -3.781 -26.562 -11.07 1 78.69 140 SER B N 1
ATOM 2511 C CA . SER B 1 140 ? -2.846 -26.828 -9.984 1 78.69 140 SER B CA 1
ATOM 2512 C C . SER B 1 140 ? -1.541 -26.047 -10.18 1 78.69 140 SER B C 1
ATOM 2514 O O . SER B 1 140 ? -0.853 -26.234 -11.188 1 78.69 140 SER B O 1
ATOM 2516 N N . TRP B 1 141 ? -1.388 -25.109 -9.422 1 85.69 141 TRP B N 1
ATOM 2517 C CA . TRP B 1 141 ? -0.073 -24.5 -9.258 1 85.69 141 TRP B CA 1
ATOM 2518 C C . TRP B 1 141 ? 0.692 -25.156 -8.117 1 85.69 141 TRP B C 1
ATOM 2520 O O . TRP B 1 141 ? 0.395 -24.922 -6.941 1 85.69 141 TRP B O 1
ATOM 2530 N N . LEU B 1 142 ? 1.669 -25.953 -8.469 1 83.44 142 LEU B N 1
ATOM 2531 C CA . LEU B 1 142 ? 2.404 -26.703 -7.457 1 83.44 142 LEU B CA 1
ATOM 2532 C C . LEU B 1 142 ? 3.305 -25.781 -6.641 1 83.44 142 LEU B C 1
ATOM 2534 O O . LEU B 1 142 ? 3.871 -24.828 -7.176 1 83.44 142 LEU B O 1
ATOM 2538 N N . PRO B 1 143 ? 3.334 -26.078 -5.348 1 88.19 143 PRO B N 1
ATOM 2539 C CA . PRO B 1 143 ? 4.281 -25.312 -4.531 1 88.19 143 PRO B CA 1
ATOM 2540 C C . PRO B 1 143 ? 5.734 -25.531 -4.945 1 88.19 143 PRO B C 1
ATOM 2542 O O . PRO B 1 143 ? 6.145 -26.672 -5.176 1 88.19 143 PRO B O 1
ATOM 2545 N N . ILE B 1 144 ? 6.492 -24.562 -5.027 1 85.5 144 ILE B N 1
ATOM 2546 C CA . ILE B 1 144 ? 7.852 -24.656 -5.547 1 85.5 144 ILE B CA 1
ATOM 2547 C C . ILE B 1 144 ? 8.852 -24.516 -4.398 1 85.5 144 ILE B C 1
ATOM 2549 O O . ILE B 1 144 ? 10.016 -24.891 -4.535 1 85.5 144 ILE B O 1
ATOM 2553 N N . CYS B 1 145 ? 8.406 -24.078 -3.314 1 88.06 145 CYS B N 1
ATOM 2554 C CA . CYS B 1 145 ? 9.328 -23.781 -2.225 1 88.06 145 CYS B CA 1
ATOM 2555 C C . CYS B 1 145 ? 9.883 -25.062 -1.623 1 88.06 145 CYS B C 1
ATOM 2557 O O . CYS B 1 145 ? 10.938 -25.062 -0.991 1 88.06 145 CYS B O 1
ATOM 2559 N N . HIS B 1 146 ? 9.227 -26.141 -1.876 1 83.62 146 HIS B N 1
ATOM 2560 C CA . HIS B 1 146 ? 9.758 -27.422 -1.42 1 83.62 146 HIS B CA 1
ATOM 2561 C C . HIS B 1 146 ? 11 -27.812 -2.213 1 83.62 146 HIS B C 1
ATOM 2563 O O . HIS B 1 146 ? 11.906 -28.453 -1.677 1 83.62 146 HIS B O 1
ATOM 2569 N N . MET B 1 147 ? 11.07 -27.359 -3.434 1 82 147 MET B N 1
ATOM 2570 C CA . MET B 1 147 ? 12.188 -27.672 -4.32 1 82 147 MET B CA 1
ATOM 2571 C C . MET B 1 147 ? 13.234 -26.562 -4.289 1 82 147 MET B C 1
ATOM 2573 O O . MET B 1 147 ? 14.406 -26.797 -4.566 1 82 147 MET B O 1
ATOM 2577 N N . ALA B 1 148 ? 12.867 -25.375 -4.023 1 86.56 148 ALA B N 1
ATOM 2578 C CA . ALA B 1 148 ? 13.75 -24.219 -3.986 1 86.56 148 ALA B CA 1
ATOM 2579 C C . ALA B 1 148 ? 13.711 -23.547 -2.617 1 86.56 148 ALA B C 1
ATOM 2581 O O . ALA B 1 148 ? 13.336 -22.375 -2.506 1 86.56 148 ALA B O 1
ATOM 2582 N N . GLU B 1 149 ? 14.211 -24.203 -1.644 1 88.5 149 GLU B N 1
ATOM 2583 C CA . GLU B 1 149 ? 14.086 -23.734 -0.265 1 88.5 149 GLU B CA 1
ATOM 2584 C C . GLU B 1 149 ? 14.961 -22.516 -0.015 1 88.5 149 GLU B C 1
ATOM 2586 O O . GLU B 1 149 ? 14.531 -21.562 0.641 1 88.5 149 GLU B O 1
ATOM 2591 N N . LYS B 1 150 ? 16.188 -22.562 -0.479 1 89.06 150 LYS B N 1
ATOM 2592 C CA . LYS B 1 150 ? 17.094 -21.438 -0.267 1 89.06 150 LYS B CA 1
ATOM 2593 C C . LYS B 1 150 ? 16.562 -20.172 -0.911 1 89.06 150 LYS B C 1
ATOM 2595 O O . LYS B 1 150 ? 16.594 -19.094 -0.301 1 89.06 150 LYS B O 1
ATOM 2600 N N . PHE B 1 151 ? 16.109 -20.266 -2.086 1 90.31 151 PHE B N 1
ATOM 2601 C CA . PHE B 1 151 ? 15.547 -19.125 -2.785 1 90.31 151 PHE B CA 1
ATOM 2602 C C . PHE B 1 151 ? 14.336 -18.578 -2.047 1 90.31 151 PHE B C 1
ATOM 2604 O O . PHE B 1 151 ? 14.203 -17.359 -1.858 1 90.31 151 PHE B O 1
ATOM 2611 N N . CYS B 1 152 ? 13.531 -19.422 -1.643 1 91.31 152 CYS B N 1
ATOM 2612 C CA . CYS B 1 152 ? 12.305 -19.016 -0.956 1 91.31 152 CYS B CA 1
ATOM 2613 C C . CYS B 1 152 ? 12.625 -18.406 0.4 1 91.31 152 CYS B C 1
ATOM 2615 O O . CYS B 1 152 ? 11.977 -17.438 0.813 1 91.31 152 CYS B O 1
ATOM 2617 N N . MET B 1 153 ? 13.609 -18.922 1.084 1 92.19 153 MET B N 1
ATOM 2618 C CA . MET B 1 153 ? 14.016 -18.344 2.361 1 92.19 153 MET B CA 1
ATOM 2619 C C . MET B 1 153 ? 14.586 -16.938 2.166 1 92.19 153 MET B C 1
ATOM 2621 O O . MET B 1 153 ? 14.203 -16 2.877 1 92.19 153 MET B O 1
ATOM 2625 N N . MET B 1 154 ? 15.422 -16.797 1.245 1 93.69 154 MET B N 1
ATOM 2626 C CA . MET B 1 154 ? 16 -15.492 0.952 1 93.69 154 MET B CA 1
ATOM 2627 C C . MET B 1 154 ? 14.93 -14.508 0.495 1 93.69 154 MET B C 1
ATOM 2629 O O . MET B 1 154 ? 14.977 -13.328 0.839 1 93.69 154 MET B O 1
ATOM 2633 N N . GLY B 1 155 ? 14.031 -15.07 -0.291 1 93.12 155 GLY B N 1
ATOM 2634 C CA . GLY B 1 155 ? 12.906 -14.242 -0.702 1 93.12 155 GLY B CA 1
ATOM 2635 C C . GLY B 1 155 ? 12.07 -13.758 0.463 1 93.12 155 GLY B C 1
ATOM 2636 O O . GLY B 1 155 ? 11.672 -12.594 0.505 1 93.12 155 GLY B O 1
ATOM 2637 N N . THR B 1 156 ? 11.852 -14.648 1.349 1 94.44 156 THR B N 1
ATOM 2638 C CA . THR B 1 156 ? 11.07 -14.305 2.531 1 94.44 156 THR B CA 1
ATOM 2639 C C . THR B 1 156 ? 11.781 -13.234 3.357 1 94.44 156 THR B C 1
ATOM 2641 O O . THR B 1 156 ? 11.148 -12.297 3.842 1 94.44 156 THR B O 1
ATOM 2644 N N . PHE B 1 157 ? 13.023 -13.383 3.494 1 94.56 157 PHE B N 1
ATOM 2645 C CA . PHE B 1 157 ? 13.805 -12.375 4.203 1 94.56 157 PHE B CA 1
ATOM 2646 C C . PHE B 1 157 ? 13.742 -11.031 3.486 1 94.56 157 PHE B C 1
ATOM 2648 O O . PHE B 1 157 ? 13.57 -9.992 4.125 1 94.56 157 PHE B O 1
ATOM 2655 N N . SER B 1 158 ? 13.891 -11.117 2.244 1 96.62 158 SER B N 1
ATOM 2656 C CA . SER B 1 158 ? 13.828 -9.891 1.454 1 96.62 158 SER B CA 1
ATOM 2657 C C . SER B 1 158 ? 12.5 -9.172 1.651 1 96.62 158 SER B C 1
ATOM 2659 O O . SER B 1 158 ? 12.469 -7.961 1.873 1 96.62 158 SER B O 1
ATOM 2661 N N . ILE B 1 159 ? 11.445 -9.891 1.62 1 97.19 159 ILE B N 1
ATOM 2662 C CA . ILE B 1 159 ? 10.109 -9.336 1.802 1 97.19 159 ILE B CA 1
ATOM 2663 C C . ILE B 1 159 ? 9.977 -8.773 3.215 1 97.19 159 ILE B C 1
ATOM 2665 O O . ILE B 1 159 ? 9.438 -7.676 3.404 1 97.19 159 ILE B O 1
ATOM 2669 N N . ALA B 1 160 ? 10.461 -9.461 4.16 1 97.12 160 ALA B N 1
ATOM 2670 C CA . ALA B 1 160 ? 10.391 -9.023 5.551 1 97.12 160 ALA B CA 1
ATOM 2671 C C . ALA B 1 160 ? 11.125 -7.699 5.746 1 97.12 160 ALA B C 1
ATOM 2673 O O . ALA B 1 160 ? 10.617 -6.789 6.406 1 97.12 160 ALA B O 1
ATOM 2674 N N . PHE B 1 161 ? 12.266 -7.617 5.156 1 97.62 161 PHE B N 1
ATOM 2675 C CA . PHE B 1 161 ? 13.039 -6.391 5.281 1 97.62 161 PHE B CA 1
ATOM 2676 C C . PHE B 1 161 ? 12.352 -5.238 4.566 1 97.62 161 PHE B C 1
ATOM 2678 O O . PHE B 1 161 ? 12.422 -4.09 5.012 1 97.62 161 PHE B O 1
ATOM 2685 N N . SER B 1 162 ? 11.758 -5.516 3.527 1 97.81 162 SER B N 1
ATOM 2686 C CA . SER B 1 162 ? 11.008 -4.477 2.826 1 97.81 162 SER B CA 1
ATOM 2687 C C . SER B 1 162 ? 9.82 -3.998 3.654 1 97.81 162 SER B C 1
ATOM 2689 O O . SER B 1 162 ? 9.508 -2.807 3.666 1 97.81 162 SER B O 1
ATOM 2691 N N . TYR B 1 163 ? 9.18 -4.906 4.328 1 97.94 163 TYR B N 1
ATOM 2692 C CA . TYR B 1 163 ? 8.094 -4.512 5.223 1 97.94 163 TYR B CA 1
ATOM 2693 C C . TYR B 1 163 ? 8.617 -3.643 6.359 1 97.94 163 TYR B C 1
ATOM 2695 O O . TYR B 1 163 ? 7.934 -2.717 6.805 1 97.94 163 TYR B O 1
ATOM 2703 N N . ALA B 1 164 ? 9.75 -3.947 6.773 1 97.56 164 ALA B N 1
ATOM 2704 C CA . ALA B 1 164 ? 10.367 -3.133 7.816 1 97.56 164 ALA B CA 1
ATOM 2705 C C . ALA B 1 164 ? 10.633 -1.715 7.32 1 97.56 164 ALA B C 1
ATOM 2707 O O . ALA B 1 164 ? 10.391 -0.742 8.039 1 97.56 164 ALA B O 1
ATOM 2708 N N . ALA B 1 165 ? 11.164 -1.625 6.156 1 97.62 165 ALA B N 1
ATOM 2709 C CA . ALA B 1 165 ? 11.375 -0.307 5.566 1 97.62 165 ALA B CA 1
ATOM 2710 C C . ALA B 1 165 ? 10.062 0.448 5.418 1 97.62 165 ALA B C 1
ATOM 2712 O O . ALA B 1 165 ? 9.992 1.649 5.684 1 97.62 165 ALA B O 1
ATOM 2713 N N . PHE B 1 166 ? 9.062 -0.267 4.992 1 97.38 166 PHE B N 1
ATOM 2714 C CA . PHE B 1 166 ? 7.727 0.305 4.887 1 97.38 166 PHE B CA 1
ATOM 2715 C C . PHE B 1 166 ? 7.27 0.865 6.227 1 97.38 166 PHE B C 1
ATOM 2717 O O . PHE B 1 166 ? 6.734 1.973 6.293 1 97.38 166 PHE B O 1
ATOM 2724 N N . ALA B 1 167 ? 7.469 0.142 7.258 1 97 167 ALA B N 1
ATOM 2725 C CA . ALA B 1 167 ? 7.082 0.591 8.594 1 97 167 ALA B CA 1
ATOM 2726 C C . ALA B 1 167 ? 7.812 1.875 8.977 1 97 167 ALA B C 1
ATOM 2728 O O . ALA B 1 167 ? 7.227 2.773 9.578 1 97 167 ALA B O 1
ATOM 2729 N N . CYS B 1 168 ? 9.023 1.963 8.594 1 96.31 168 CYS B N 1
ATOM 2730 C CA . CYS B 1 168 ? 9.797 3.168 8.875 1 96.31 168 CYS B CA 1
ATOM 2731 C C . CYS B 1 168 ? 9.195 4.375 8.164 1 96.31 168 CYS B C 1
ATOM 2733 O O . CYS B 1 168 ? 9.023 5.434 8.766 1 96.31 168 CYS B O 1
ATOM 2735 N N . PHE B 1 169 ? 8.844 4.203 6.941 1 96.38 169 PHE B N 1
ATOM 2736 C CA . PHE B 1 169 ? 8.281 5.312 6.18 1 96.38 169 PHE B CA 1
ATOM 2737 C C . PHE B 1 169 ? 6.895 5.68 6.699 1 96.38 169 PHE B C 1
ATOM 2739 O O . PHE B 1 169 ? 6.508 6.848 6.68 1 96.38 169 PHE B O 1
ATOM 2746 N N . THR B 1 170 ? 6.188 4.688 7.109 1 95.31 170 THR B N 1
ATOM 2747 C CA . THR B 1 170 ? 4.887 4.953 7.715 1 95.31 170 THR B CA 1
ATOM 2748 C C . THR B 1 170 ? 5.043 5.801 8.977 1 95.31 170 THR B C 1
ATOM 2750 O O . THR B 1 170 ? 4.328 6.789 9.156 1 95.31 170 THR B O 1
ATOM 2753 N N . LEU B 1 171 ? 5.977 5.445 9.766 1 94.69 171 LEU B N 1
ATOM 2754 C CA . LEU B 1 171 ? 6.23 6.195 10.992 1 94.69 171 LEU B CA 1
ATOM 2755 C C . LEU B 1 171 ? 6.688 7.613 10.68 1 94.69 171 LEU B C 1
ATOM 2757 O O . LEU B 1 171 ? 6.281 8.562 11.344 1 94.69 171 LEU B O 1
ATOM 2761 N N . LEU B 1 172 ? 7.531 7.742 9.703 1 93.62 172 LEU B N 1
ATOM 2762 C CA . LEU B 1 172 ? 7.98 9.062 9.289 1 93.62 172 LEU B CA 1
ATOM 2763 C C . LEU B 1 172 ? 6.801 9.93 8.859 1 93.62 172 LEU B C 1
ATOM 2765 O O . LEU B 1 172 ? 6.715 11.102 9.242 1 93.62 172 LEU B O 1
ATOM 2769 N N . THR B 1 173 ? 5.918 9.336 8.117 1 92.94 173 THR B N 1
ATOM 2770 C CA . THR B 1 173 ? 4.742 10.055 7.645 1 92.94 173 THR B CA 1
ATOM 2771 C C . THR B 1 173 ? 3.855 10.477 8.82 1 92.94 173 THR B C 1
ATOM 2773 O O . THR B 1 173 ? 3.363 11.602 8.859 1 92.94 173 THR B O 1
ATOM 2776 N N . LEU B 1 174 ? 3.75 9.586 9.75 1 90.5 174 LEU B N 1
ATOM 2777 C CA . LEU B 1 174 ? 2.928 9.883 10.922 1 90.5 174 LEU B CA 1
ATOM 2778 C C . LEU B 1 174 ? 3.57 10.977 11.766 1 90.5 174 LEU B C 1
ATOM 2780 O O . LEU B 1 174 ? 2.873 11.844 12.305 1 90.5 174 LEU B O 1
ATOM 2784 N N . ILE B 1 175 ? 4.828 10.93 11.922 1 89.12 175 ILE B N 1
ATOM 2785 C CA . ILE B 1 175 ? 5.555 11.945 12.68 1 89.12 175 ILE B CA 1
ATOM 2786 C C . ILE B 1 175 ? 5.383 13.312 12.016 1 89.12 175 ILE B C 1
ATOM 2788 O O . ILE B 1 175 ? 5.148 14.312 12.695 1 89.12 175 ILE B O 1
ATOM 2792 N N . SER B 1 176 ? 5.504 13.32 10.75 1 87.44 176 SER B N 1
ATOM 2793 C CA . SER B 1 176 ? 5.332 14.57 10.016 1 87.44 176 SER B CA 1
ATOM 2794 C C . SER B 1 176 ? 3.912 15.102 10.164 1 87.44 176 SER B C 1
ATOM 2796 O O . SER B 1 176 ? 3.709 16.312 10.312 1 87.44 176 SER B O 1
ATOM 2798 N N . ALA B 1 177 ? 2.996 14.242 10.133 1 85.69 177 ALA B N 1
ATOM 2799 C CA . ALA B 1 177 ? 1.604 14.648 10.305 1 85.69 177 ALA B CA 1
ATOM 2800 C C . ALA B 1 177 ? 1.354 15.172 11.711 1 85.69 177 ALA B C 1
ATOM 2802 O O . ALA B 1 177 ? 0.625 16.141 11.906 1 85.69 177 ALA B O 1
ATOM 2803 N N . TRP B 1 178 ? 1.948 14.508 12.602 1 86 178 TRP B N 1
ATOM 2804 C CA . TRP B 1 178 ? 1.801 14.93 13.992 1 86 178 TRP B CA 1
ATOM 2805 C C . TRP B 1 178 ? 2.432 16.297 14.219 1 86 178 TRP B C 1
ATOM 2807 O O . TRP B 1 178 ? 1.885 17.125 14.945 1 86 178 TRP B O 1
ATOM 2817 N N . LYS B 1 179 ? 3.484 16.531 13.695 1 83.75 179 LYS B N 1
ATOM 2818 C CA . LYS B 1 179 ? 4.141 17.828 13.812 1 83.75 179 LYS B CA 1
ATOM 2819 C C . LYS B 1 179 ? 3.283 18.922 13.195 1 83.75 179 LYS B C 1
ATOM 2821 O O . LYS B 1 179 ? 3.176 20.016 13.758 1 83.75 179 LYS B O 1
ATOM 2826 N N . LEU B 1 180 ? 2.746 18.672 12.117 1 79.44 180 LEU B N 1
ATOM 2827 C CA . LEU B 1 180 ? 1.863 19.641 11.469 1 79.44 180 LEU B CA 1
ATOM 2828 C C . LEU B 1 180 ? 0.652 19.938 12.344 1 79.44 180 LEU B C 1
ATOM 2830 O O . LEU B 1 180 ? 0.215 21.078 12.438 1 79.44 180 LEU B O 1
ATOM 2834 N N . LYS B 1 181 ? 0.156 18.969 13.031 1 82.38 181 LYS B N 1
ATOM 2835 C CA . LYS B 1 181 ? -0.959 19.156 13.953 1 82.38 181 LYS B CA 1
ATOM 2836 C C . LYS B 1 181 ? -0.559 20.031 15.133 1 82.38 181 LYS B C 1
ATOM 2838 O O . LYS B 1 181 ? -1.318 20.922 15.547 1 82.38 181 LYS B O 1
ATOM 2843 N N . LEU B 1 182 ? 0.617 19.812 15.648 1 81.19 182 LEU B N 1
ATOM 2844 C CA . LEU B 1 182 ? 1.101 20.578 16.797 1 81.19 182 LEU B CA 1
ATOM 2845 C C . LEU B 1 182 ? 1.311 22.031 16.422 1 81.19 182 LEU B C 1
ATOM 2847 O O . LEU B 1 182 ? 1.029 22.938 17.219 1 81.19 182 LEU B O 1
ATOM 2851 N N . LEU B 1 183 ? 1.733 22.297 15.281 1 77.25 183 LEU B N 1
ATOM 2852 C CA . LEU B 1 183 ? 1.969 23.656 14.82 1 77.25 183 LEU B CA 1
ATOM 2853 C C . LEU B 1 183 ? 0.651 24.375 14.531 1 77.25 183 LEU B C 1
ATOM 2855 O O . LEU B 1 183 ? 0.558 25.594 14.672 1 77.25 183 LEU B O 1
ATOM 2859 N N . ALA B 1 184 ? -0.299 23.641 14.148 1 74.81 184 ALA B N 1
ATOM 2860 C CA . ALA B 1 184 ? -1.604 24.219 13.844 1 74.81 184 ALA B CA 1
ATOM 2861 C C . ALA B 1 184 ? -2.369 24.547 15.117 1 74.81 184 ALA B C 1
ATOM 2863 O O . ALA B 1 184 ? -3.215 25.453 15.125 1 74.81 184 ALA B O 1
ATOM 2864 N N . THR B 1 185 ? -2.234 23.844 16.172 1 74.69 185 THR B N 1
ATOM 2865 C CA . THR B 1 185 ? -2.939 24.094 17.422 1 74.69 185 THR B CA 1
ATOM 2866 C C . THR B 1 185 ? -2.291 25.25 18.188 1 74.69 185 THR B C 1
ATOM 2868 O O . THR B 1 185 ? -2.93 25.875 19.031 1 74.69 185 THR B O 1
ATOM 2871 N N . HIS B 1 186 ? -1.06 25.609 18 1 62.47 186 HIS B N 1
ATOM 2872 C CA . HIS B 1 186 ? -0.456 26.734 18.688 1 62.47 186 HIS B CA 1
ATOM 2873 C C . HIS B 1 186 ? -0.517 28 17.844 1 62.47 186 HIS B C 1
ATOM 2875 O O . HIS B 1 186 ? -0.673 29.094 18.375 1 62.47 186 HIS B O 1
#

Foldseek 3Di:
DVVVVVVVCVVVVVVVLLCLLLVLLVLLLVLLVLLLVLQVPQKDFFAPPVRDGPDIDHQVVDPLSVLLNVLSVVSNVVSVVVSVVSVVCVVPDPDDPDLVVLVVLLVVLVVSLVSLCSSLVSLVVVLVCLQPNDDDVVDTGDRCCVRRVRNSVSNVSSSVSSVSSSVSSVVNNVSSVVVVVVVVVD/DVVVVVVVCVVVLVVVLLCLLLVLLVLLLVLLVLLLVLQVPQKDFFADPVRDGPDIDHQVVDPLSVLLNVLSVVSNVVSVVVSVVSVVCVVPDPDDPDLVVLVVLLVVLVVSLVSLCSSLVSLVVVLVCLQPNDDDVVDTGDRPCVRRVRNSVSNVSSSVSSVSSSVSSVVNNVSSVVVVVVVVVD

InterPro domains:
  IPR006459 Casparian strip membrane protein [TIGR01569] (23-179)
  IPR006702 Casparian strip membrane protein domain [PF04535] (15-168)
  IPR044173 Casparian strip membrane protein/CASP-like protein [PTHR36488] (19-181)

Radius of gyration: 24.28 Å; Cα contacts (8 Å, |Δi|>4): 489; chains: 2; bounding box: 48×82×60 Å

Solvent-accessible surface area (backbone atoms only — not comparable to full-atom values): 18142 Å² total; per-residue (Å²): 112,68,65,59,49,53,52,47,51,48,50,53,49,48,50,51,49,50,50,48,53,52,50,37,32,50,48,23,25,51,27,20,46,51,20,44,51,35,47,73,68,34,67,32,74,26,59,49,96,78,72,47,74,49,21,54,49,51,52,86,55,36,70,34,46,44,48,26,46,54,42,32,50,52,47,27,54,47,30,50,53,50,42,53,52,53,51,51,48,61,73,67,42,91,55,80,79,53,70,65,58,53,50,52,50,33,52,54,34,45,52,48,27,51,46,37,41,28,23,43,25,8,31,48,29,41,46,47,35,32,62,68,24,33,79,36,56,76,42,68,34,71,45,45,33,85,66,36,47,68,36,45,49,32,44,50,50,18,44,51,27,37,52,51,21,28,51,32,31,49,49,49,34,48,51,46,51,48,50,34,49,56,48,39,75,106,112,68,65,60,50,52,50,48,53,50,50,52,50,48,51,49,50,50,49,47,53,52,50,36,31,50,49,24,24,50,27,20,46,51,18,45,51,34,48,72,68,34,68,34,74,23,59,49,96,78,71,48,75,49,22,54,48,51,52,86,57,35,68,34,46,46,47,26,48,53,42,32,50,52,46,28,55,48,31,51,53,49,40,53,52,53,52,52,46,61,72,65,43,90,56,79,78,52,69,66,58,54,51,52,49,33,52,54,34,46,51,50,26,52,46,38,40,27,22,44,24,9,30,49,28,42,47,47,36,32,62,69,24,33,79,36,55,76,40,69,34,72,46,46,34,85,66,36,47,68,37,46,50,32,42,48,49,18,46,52,28,37,50,50,20,26,50,32,31,49,50,49,32,49,50,47,52,48,50,33,50,55,48,39,74,106

pLDDT: mean 85.51, std 11.76, range [53.0, 97.94]